Protein AF-A0A838D306-F1 (afdb_monomer)

Sequence (187 aa):
GLGLLAAAGATGYAAEVVGVATGRPFGHYHYSRLLGPGWRGVPFLVAVAWMLMARPAWVVAGLVARTPAARVALAAGALTAWDVFLDPRMVHEGYWHWPQGGRYEGVPATNFLGWLVTGAGVFALWAAADGDDDPRAGDGALAVYVWTWVGESFANAALWGRPRVALAGGAAMGAFAVPALARRVGG

Secondary structure (DSSP, 8-state):
-HHHHHHHHHHHHHHHHHHHHH-TTT-S-EE-GGG--EETTEEHHHHHHHHHHHHHHHHHHHHH-SSHHHHHHHHHHHHHHHHHHHHHHHHHTTSEE-TT--TBTTB-HHHHHHHHHHHHHHHHHHHHH-TT--TTS--SHHHHHHHHHHHHHHIIIIIS--HHHHHHHHHHHHHHHHHHHHHHH--

Radius of gyration: 16.04 Å; Cα contacts (8 Å, |Δi|>4): 259; chains: 1; bounding box: 45×28×42 Å

Foldseek 3Di:
DVVLLLLLLVLLLVLVLVCCVPCPQFGHKAFDCPLPDDDNRDRSVSSVLRSLQQLLLLLLLLLQDPDLLSSLQSSLLLSLLLCLLVVLVCCVVRRMAHPVADPRNRGHPSNSVSSSVSSSVSSVVVSVVCPDDDSLPPPCSLVSLVCSLVVSLCCCVPPVVNNVSSVSSNVSNCVRSVSSVVSNVVD

Mean predicted aligned error: 4.44 Å

Solvent-accessible surface area (backbone atoms only — not comparable to full-atom values): 9492 Å² total; per-residue (Å²): 110,73,69,55,40,51,51,40,15,51,51,52,42,52,52,45,48,48,12,58,74,67,28,50,55,47,38,61,50,49,58,40,76,84,63,52,69,55,56,97,70,40,39,54,55,58,26,52,56,46,40,67,42,49,56,16,17,45,27,35,14,46,52,62,40,90,44,72,70,48,23,21,52,40,16,10,48,40,46,37,20,47,44,50,45,49,49,41,52,35,40,72,74,54,46,31,49,36,89,87,40,28,91,56,70,43,44,40,72,45,29,55,52,30,43,30,53,52,33,30,54,42,35,47,55,44,54,74,72,47,87,79,78,62,56,76,77,72,86,51,36,56,57,52,45,48,48,52,42,53,48,50,25,47,40,24,46,75,72,66,74,32,54,67,45,14,50,52,18,34,50,47,32,41,70,42,47,52,57,21,52,51,48,66,75,76,106

Structure (mmCIF, N/CA/C/O backbone):
data_AF-A0A838D306-F1
#
_entry.id   AF-A0A838D306-F1
#
loop_
_atom_site.group_PDB
_atom_site.id
_atom_site.type_symbol
_atom_site.label_atom_id
_atom_site.label_alt_id
_atom_site.label_comp_id
_atom_site.label_asym_id
_atom_site.label_entity_id
_atom_site.label_seq_id
_atom_site.pdbx_PDB_ins_code
_atom_site.Cartn_x
_atom_site.Cartn_y
_atom_site.Cartn_z
_atom_site.occupancy
_atom_site.B_iso_or_equiv
_atom_site.auth_seq_id
_atom_site.auth_comp_id
_atom_site.auth_asym_id
_atom_site.auth_atom_id
_atom_site.pdbx_PDB_model_num
ATOM 1 N N . GLY A 1 1 ? -1.749 3.376 -17.266 1.00 71.69 1 GLY A N 1
ATOM 2 C CA . GLY A 1 1 ? -2.698 4.499 -17.506 1.00 71.69 1 GLY A CA 1
ATOM 3 C C . GLY A 1 1 ? -3.923 4.439 -16.590 1.00 71.69 1 GLY A C 1
ATOM 4 O O . GLY A 1 1 ? -4.041 3.489 -15.826 1.00 71.69 1 GLY A O 1
ATOM 5 N N . LEU A 1 2 ? -4.842 5.417 -16.662 1.00 77.19 2 LEU A N 1
ATOM 6 C CA . LEU A 1 2 ? -6.036 5.514 -15.785 1.00 77.19 2 LEU A CA 1
ATOM 7 C C . LEU A 1 2 ? -6.930 4.258 -15.791 1.00 77.19 2 LEU A C 1
ATOM 9 O O . LEU A 1 2 ? -7.463 3.886 -14.750 1.00 77.19 2 LEU A O 1
ATOM 13 N N . GLY A 1 3 ? -7.051 3.568 -16.930 1.00 78.75 3 GLY A N 1
ATOM 14 C CA . GLY A 1 3 ? -7.825 2.323 -17.027 1.00 78.75 3 GLY A CA 1
ATOM 15 C C . GLY A 1 3 ? -7.273 1.183 -16.160 1.00 78.75 3 GLY A C 1
ATOM 16 O O . GLY A 1 3 ? -8.045 0.459 -15.541 1.00 78.75 3 GLY A O 1
ATOM 17 N N . LEU A 1 4 ? -5.945 1.069 -16.038 1.00 81.00 4 LEU A N 1
ATOM 18 C CA . LEU A 1 4 ? -5.300 0.059 -15.187 1.00 81.00 4 LEU A CA 1
ATOM 19 C C . LEU A 1 4 ? -5.500 0.364 -13.703 1.00 81.00 4 LEU A C 1
ATOM 21 O O . LEU A 1 4 ? -5.759 -0.541 -12.919 1.00 81.00 4 LEU A O 1
ATOM 25 N N . LEU A 1 5 ? -5.463 1.647 -13.334 1.00 80.56 5 LEU A N 1
ATOM 26 C CA . LEU A 1 5 ? -5.783 2.090 -11.978 1.00 80.56 5 LEU A CA 1
ATOM 27 C C . LEU A 1 5 ? -7.228 1.755 -11.606 1.00 80.56 5 LEU A C 1
ATOM 29 O O . LEU A 1 5 ? -7.471 1.205 -10.535 1.00 80.56 5 LEU A O 1
ATOM 33 N N . ALA A 1 6 ? -8.179 2.036 -12.499 1.00 81.06 6 ALA A N 1
ATOM 34 C CA . ALA A 1 6 ? -9.581 1.700 -12.277 1.00 81.06 6 ALA A CA 1
ATOM 35 C C . ALA A 1 6 ? -9.794 0.180 -12.159 1.00 81.06 6 ALA A C 1
ATOM 37 O O . ALA A 1 6 ? -10.498 -0.267 -11.256 1.00 81.06 6 ALA A O 1
ATOM 38 N N . ALA A 1 7 ? -9.149 -0.620 -13.014 1.00 79.88 7 ALA A N 1
ATOM 39 C CA . ALA A 1 7 ? -9.222 -2.080 -12.950 1.00 79.88 7 ALA A CA 1
ATOM 40 C C . ALA A 1 7 ? -8.608 -2.641 -11.654 1.00 79.88 7 ALA A C 1
ATOM 42 O O . ALA A 1 7 ? -9.190 -3.532 -11.030 1.00 79.88 7 ALA A O 1
ATOM 43 N N . ALA A 1 8 ? -7.472 -2.091 -11.218 1.00 78.94 8 ALA A N 1
ATOM 44 C CA . ALA A 1 8 ? -6.828 -2.448 -9.958 1.00 78.94 8 ALA A CA 1
ATOM 45 C C . ALA A 1 8 ? -7.731 -2.141 -8.756 1.00 78.94 8 ALA A C 1
ATOM 47 O O . ALA A 1 8 ? -7.976 -3.022 -7.930 1.00 78.94 8 ALA A O 1
ATOM 48 N N . GLY A 1 9 ? -8.289 -0.927 -8.703 1.00 79.19 9 GLY A N 1
ATOM 49 C CA . GLY A 1 9 ? -9.238 -0.521 -7.666 1.00 79.19 9 GLY A CA 1
ATOM 50 C C . GLY A 1 9 ? -10.494 -1.395 -7.646 1.00 79.19 9 GLY A C 1
ATOM 51 O O . GLY A 1 9 ? -10.902 -1.858 -6.584 1.00 79.19 9 GLY A O 1
ATOM 52 N N . ALA A 1 10 ? -11.076 -1.689 -8.813 1.00 82.38 10 ALA A N 1
ATOM 53 C CA . ALA A 1 10 ? -12.261 -2.539 -8.923 1.00 82.38 10 ALA A CA 1
ATOM 54 C C . ALA A 1 10 ? -11.997 -3.983 -8.469 1.00 82.38 10 ALA A C 1
ATOM 56 O O . ALA A 1 10 ? -12.818 -4.569 -7.765 1.00 82.38 10 ALA A O 1
ATOM 57 N N . THR A 1 11 ? -10.844 -4.547 -8.835 1.00 80.56 11 THR A N 1
ATOM 58 C CA . THR A 1 11 ? -10.468 -5.917 -8.459 1.00 80.56 11 THR A CA 1
ATOM 59 C C . THR A 1 11 ? -10.204 -6.025 -6.958 1.00 80.56 11 THR A C 1
ATOM 61 O O . THR A 1 11 ? -10.714 -6.945 -6.319 1.00 80.56 11 THR A O 1
ATOM 64 N N . GLY A 1 12 ? -9.480 -5.060 -6.377 1.00 79.38 12 GLY A N 1
ATOM 65 C CA . GLY A 1 12 ? -9.272 -4.989 -4.928 1.00 79.38 12 GLY A CA 1
ATOM 66 C C . GLY A 1 12 ? -10.594 -4.844 -4.171 1.00 79.38 12 GLY A C 1
ATOM 67 O O . GLY A 1 12 ? -10.857 -5.590 -3.234 1.00 79.38 12 GLY A O 1
ATOM 68 N N . TYR A 1 13 ? -11.485 -3.969 -4.641 1.00 82.06 13 TYR A N 1
ATOM 69 C CA . TYR A 1 13 ? -12.808 -3.787 -4.042 1.00 82.06 13 TYR A CA 1
ATOM 70 C C . TYR A 1 13 ? -13.677 -5.051 -4.115 1.00 82.06 13 TYR A C 1
ATOM 72 O O . TYR A 1 13 ? -14.356 -5.399 -3.150 1.00 82.06 13 TYR A O 1
ATOM 80 N N . ALA A 1 14 ? -13.641 -5.775 -5.237 1.00 82.75 14 ALA A N 1
ATOM 81 C CA . ALA A 1 14 ? -14.354 -7.041 -5.374 1.00 82.75 14 ALA A CA 1
ATOM 82 C C . ALA A 1 14 ? -13.811 -8.111 -4.413 1.00 82.75 14 ALA A C 1
ATOM 84 O O . ALA A 1 14 ? -14.602 -8.810 -3.773 1.00 82.75 14 ALA A O 1
ATOM 85 N N . ALA A 1 15 ? -12.484 -8.211 -4.275 1.00 80.44 15 ALA A N 1
ATOM 86 C CA . ALA A 1 15 ? -11.852 -9.100 -3.303 1.00 80.44 15 ALA A CA 1
ATOM 87 C C . ALA A 1 15 ? -12.275 -8.750 -1.868 1.00 80.44 15 ALA A C 1
ATOM 89 O O . ALA A 1 15 ? -12.600 -9.651 -1.099 1.00 80.44 15 ALA A O 1
ATOM 90 N N . GLU A 1 16 ? -12.373 -7.462 -1.542 1.00 79.62 16 GLU A N 1
ATOM 91 C CA . GLU A 1 16 ? -12.792 -6.987 -0.222 1.00 79.62 16 GLU A CA 1
ATOM 92 C C . GLU A 1 16 ? -14.258 -7.306 0.086 1.00 79.62 16 GLU A C 1
ATOM 94 O O . GLU A 1 16 ? -14.586 -7.784 1.171 1.00 79.62 16 GLU A O 1
ATOM 99 N N . VAL A 1 17 ? -15.155 -7.138 -0.891 1.00 82.38 17 VAL A N 1
ATOM 100 C CA . VAL A 1 17 ? -16.570 -7.525 -0.750 1.00 82.38 17 VAL A CA 1
ATOM 101 C C . VAL A 1 17 ? -16.707 -9.025 -0.474 1.00 82.38 17 VAL A C 1
ATOM 103 O O . VAL A 1 17 ? -17.518 -9.427 0.365 1.00 82.38 17 VAL A O 1
ATOM 106 N N . VAL A 1 18 ? -15.910 -9.865 -1.140 1.00 82.06 18 VAL A N 1
ATOM 107 C CA . VAL A 1 18 ? -15.856 -11.311 -0.850 1.00 82.0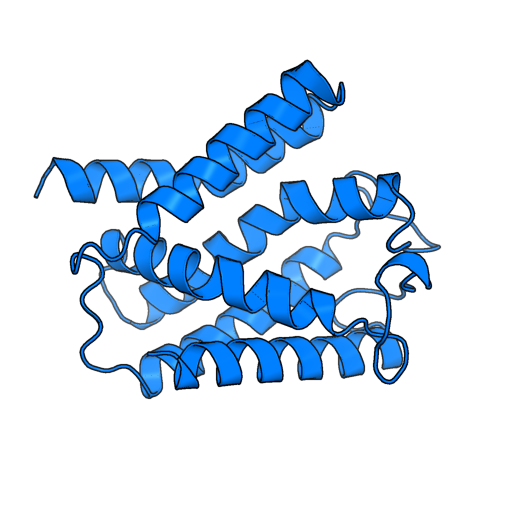6 18 VAL A CA 1
ATOM 108 C C . VAL A 1 18 ? -15.232 -11.570 0.524 1.00 82.06 18 VAL A C 1
ATOM 110 O O . VAL A 1 18 ? -15.707 -12.424 1.278 1.00 82.06 18 VAL A O 1
ATOM 113 N N . GLY A 1 19 ? -14.203 -10.807 0.870 1.00 75.12 19 GLY A N 1
ATOM 114 C CA . GLY A 1 19 ? -13.495 -10.849 2.137 1.00 75.12 19 GLY A CA 1
ATOM 115 C C . GLY A 1 19 ? -14.391 -10.620 3.343 1.00 75.12 19 GLY A C 1
ATOM 116 O O . GLY A 1 19 ? -14.473 -11.478 4.219 1.00 75.12 19 GLY A O 1
ATOM 117 N N . VAL A 1 20 ? -15.132 -9.513 3.346 1.00 76.88 20 VAL A N 1
ATOM 118 C CA . VAL A 1 20 ? -16.094 -9.166 4.403 1.00 76.88 20 VAL A CA 1
ATOM 119 C C . VAL A 1 20 ? -17.230 -10.180 4.484 1.00 76.88 20 VAL A C 1
ATOM 121 O O . VAL A 1 20 ? -17.660 -10.541 5.579 1.00 76.88 20 VAL A O 1
ATOM 124 N N . ALA A 1 21 ? -17.704 -10.684 3.341 1.00 78.44 21 ALA A N 1
ATOM 125 C CA . ALA A 1 21 ? -18.794 -11.656 3.320 1.00 78.44 21 ALA A CA 1
ATOM 126 C C . ALA A 1 21 ? -18.379 -13.041 3.846 1.00 78.44 21 ALA A C 1
ATOM 128 O O . ALA A 1 21 ? -19.198 -13.733 4.450 1.00 78.44 21 ALA A O 1
ATOM 129 N N . THR A 1 22 ? -17.132 -13.463 3.611 1.00 77.69 22 THR A N 1
ATOM 130 C CA . THR A 1 22 ? -16.668 -14.830 3.922 1.00 77.69 22 THR A CA 1
ATOM 131 C C . THR A 1 22 ? -15.717 -14.917 5.118 1.00 77.69 22 THR A C 1
ATOM 133 O O . THR A 1 22 ? -15.482 -16.013 5.627 1.00 77.69 22 THR A O 1
ATOM 136 N N . GLY A 1 23 ? -15.147 -13.794 5.562 1.00 75.06 23 GLY A N 1
ATOM 137 C CA . GLY A 1 23 ? -14.072 -13.733 6.556 1.00 75.06 23 GLY A CA 1
ATOM 138 C C . GLY A 1 23 ? -12.709 -14.212 6.043 1.00 75.06 23 GLY A C 1
ATOM 139 O O . GLY A 1 23 ? -11.763 -14.322 6.824 1.00 75.06 23 GLY A O 1
ATOM 140 N N . ARG A 1 24 ? -12.577 -14.527 4.748 1.00 79.25 24 ARG A N 1
ATOM 141 C CA . ARG A 1 24 ? -11.330 -14.981 4.116 1.00 79.25 24 ARG A CA 1
ATOM 142 C C . ARG A 1 24 ? -11.000 -14.102 2.905 1.00 79.25 24 ARG A C 1
ATOM 144 O O . ARG A 1 24 ? -11.895 -13.862 2.106 1.00 79.25 24 ARG A O 1
ATOM 151 N N . PRO A 1 25 ? -9.738 -13.693 2.695 1.00 79.62 25 PRO A N 1
ATOM 152 C CA . PRO A 1 25 ? -8.552 -13.974 3.513 1.00 79.62 25 PRO A CA 1
ATOM 153 C C . PRO A 1 25 ? -8.362 -13.037 4.722 1.00 79.62 25 PRO A C 1
ATOM 155 O O . PRO A 1 25 ? -7.556 -13.348 5.591 1.00 79.62 25 PRO A O 1
ATOM 158 N N . PHE A 1 26 ? -9.101 -11.931 4.818 1.00 82.38 26 PHE A N 1
ATOM 159 C CA . PHE A 1 26 ? -8.782 -10.819 5.731 1.00 82.38 26 PHE A CA 1
ATOM 160 C C . PHE A 1 26 ? -9.156 -11.041 7.210 1.00 82.38 26 PHE A C 1
ATOM 162 O O . PHE A 1 26 ? -8.783 -10.258 8.085 1.00 82.38 26 PHE A O 1
ATOM 169 N N . GLY A 1 27 ? -9.849 -12.137 7.526 1.00 82.31 27 GLY A N 1
ATOM 170 C CA . GLY A 1 27 ? -10.487 -12.353 8.826 1.00 82.31 27 GLY A CA 1
ATOM 171 C C . GLY A 1 27 ? -11.891 -11.744 8.879 1.00 82.31 27 GLY A C 1
ATOM 172 O O . GLY A 1 27 ? -12.311 -11.027 7.975 1.00 82.31 27 GLY A O 1
ATOM 173 N N . HIS A 1 28 ? -12.641 -12.040 9.942 1.00 84.81 28 HIS A N 1
ATOM 174 C CA . HIS A 1 28 ? -13.944 -11.414 10.169 1.00 84.81 28 HIS A CA 1
ATOM 175 C C . HIS A 1 28 ? -13.750 -10.023 10.775 1.00 84.81 28 HIS A C 1
ATOM 177 O O . HIS A 1 28 ? -13.242 -9.899 11.889 1.00 84.81 28 HIS A O 1
ATOM 183 N N . TYR A 1 29 ? -14.155 -8.989 10.045 1.00 85.69 29 TYR A N 1
ATOM 184 C CA . TYR A 1 29 ? -14.130 -7.605 10.502 1.00 85.69 29 TYR A CA 1
ATOM 185 C C . TYR A 1 29 ? -15.311 -6.830 9.927 1.00 85.69 29 TYR A C 1
ATOM 187 O O . TYR A 1 29 ? -15.982 -7.285 8.997 1.00 85.69 29 TYR A O 1
ATOM 195 N N . HIS A 1 30 ? -15.577 -5.660 10.501 1.00 85.81 30 HIS A N 1
ATOM 196 C CA . HIS A 1 30 ? -16.658 -4.793 10.048 1.00 85.81 30 HIS A CA 1
ATOM 197 C C . HIS A 1 30 ? -16.190 -3.347 9.942 1.00 85.81 30 HIS A C 1
ATOM 199 O O . HIS A 1 30 ? -15.557 -2.825 10.865 1.00 85.81 30 HIS A O 1
ATOM 205 N N . TYR A 1 31 ? -16.570 -2.694 8.845 1.00 88.00 31 TYR A N 1
ATOM 206 C CA . TYR A 1 31 ? -16.423 -1.255 8.669 1.00 88.00 31 TYR A CA 1
ATOM 207 C C . TYR A 1 31 ? -17.462 -0.480 9.474 1.00 88.00 31 TYR A C 1
ATOM 209 O O . TYR A 1 31 ? -18.617 -0.898 9.613 1.00 88.00 31 TYR A O 1
ATOM 217 N N . SER A 1 32 ? -17.068 0.691 9.962 1.00 87.44 32 SER A N 1
ATOM 218 C CA . SER A 1 32 ? -18.003 1.666 10.504 1.00 87.44 32 SER A CA 1
ATOM 219 C C . SER A 1 32 ? -18.651 2.488 9.388 1.00 87.44 32 SER A C 1
ATOM 221 O O . SER A 1 32 ? -18.181 2.554 8.252 1.00 87.44 32 SER A O 1
ATOM 223 N N . ARG A 1 33 ? -19.756 3.163 9.722 1.00 82.81 33 ARG A N 1
ATOM 224 C CA . ARG A 1 33 ? -20.477 4.043 8.786 1.00 82.81 33 ARG A CA 1
ATOM 225 C C . ARG A 1 33 ? -19.775 5.388 8.548 1.00 82.81 33 ARG A C 1
ATOM 227 O O . ARG A 1 33 ? -20.263 6.184 7.753 1.00 82.81 33 ARG A O 1
ATOM 234 N N . LEU A 1 34 ? -18.651 5.648 9.223 1.00 85.19 34 LEU A N 1
ATOM 235 C CA . LEU A 1 34 ? -17.926 6.922 9.153 1.00 85.19 34 LEU A CA 1
ATOM 236 C C . LEU A 1 34 ? -17.224 7.135 7.805 1.00 85.19 34 LEU A C 1
ATOM 238 O O . LEU A 1 34 ? -17.030 8.272 7.393 1.00 85.19 34 LEU A O 1
ATOM 242 N N . LEU A 1 35 ? -16.889 6.054 7.096 1.00 82.00 35 LEU A N 1
ATOM 243 C CA . LEU A 1 35 ? -16.197 6.102 5.801 1.00 82.00 35 LEU A CA 1
ATOM 244 C C . LEU A 1 35 ? -17.120 6.458 4.621 1.00 82.00 35 LEU A C 1
ATOM 246 O O . LEU A 1 35 ? -16.684 6.465 3.469 1.00 82.00 35 LEU A O 1
ATOM 250 N N . GLY A 1 36 ? -18.389 6.764 4.900 1.00 85.44 36 GLY A N 1
ATOM 251 C CA . GLY A 1 36 ? -19.362 7.165 3.896 1.00 85.44 36 GLY A CA 1
ATOM 252 C C . GLY A 1 36 ? -19.995 5.979 3.157 1.00 85.44 36 GLY A C 1
ATOM 253 O O . GLY A 1 36 ? -20.098 4.879 3.708 1.00 85.44 36 GLY A O 1
ATOM 254 N N . PRO A 1 37 ? -20.506 6.202 1.933 1.00 87.75 37 PRO A N 1
ATOM 255 C CA . PRO A 1 37 ? -21.266 5.197 1.210 1.00 87.75 37 PRO A CA 1
ATOM 256 C C . PRO A 1 37 ? -20.393 4.013 0.789 1.00 87.75 37 PRO A C 1
ATOM 258 O O . PRO A 1 37 ? -19.209 4.134 0.465 1.00 87.75 37 PRO A O 1
ATOM 261 N N . GLY A 1 38 ? -21.026 2.850 0.745 1.00 85.88 38 GLY A N 1
ATOM 262 C CA . GLY A 1 38 ? -20.399 1.607 0.340 1.00 85.88 38 GLY A CA 1
ATOM 263 C C . GLY A 1 38 ? -21.422 0.618 -0.182 1.00 85.88 38 GLY A C 1
ATOM 264 O O . GLY A 1 38 ? -22.633 0.846 -0.122 1.00 85.88 38 GLY A O 1
ATOM 265 N N . TRP A 1 39 ? -20.927 -0.510 -0.664 1.00 83.00 39 TRP A N 1
ATOM 266 C CA . TRP A 1 39 ? -21.742 -1.620 -1.120 1.00 83.00 39 TRP A CA 1
ATOM 267 C C . TRP A 1 39 ? -21.443 -2.856 -0.278 1.00 83.00 39 TRP A C 1
ATOM 269 O O . TRP A 1 39 ? -20.290 -3.157 0.018 1.00 83.00 39 TRP A O 1
ATOM 279 N N . ARG A 1 40 ? -22.503 -3.552 0.159 1.00 82.38 40 ARG A N 1
ATOM 280 C CA . ARG A 1 40 ? -22.419 -4.761 1.004 1.00 82.38 40 ARG A CA 1
ATOM 281 C C . ARG A 1 40 ? -21.526 -4.602 2.245 1.00 82.38 40 ARG A C 1
ATOM 283 O O . ARG A 1 40 ? -20.880 -5.547 2.675 1.00 82.38 40 ARG A O 1
ATOM 290 N N . GLY A 1 41 ? -21.519 -3.405 2.831 1.00 80.56 41 GLY A N 1
ATOM 291 C CA . GLY A 1 41 ? -20.733 -3.101 4.027 1.00 80.56 41 GLY A CA 1
ATOM 292 C C . GLY A 1 41 ? -19.281 -2.697 3.763 1.00 80.56 41 GLY A C 1
ATOM 293 O O . GLY A 1 41 ? -18.592 -2.406 4.732 1.00 80.56 41 GLY A O 1
ATOM 294 N N . VAL A 1 42 ? -18.832 -2.620 2.502 1.00 85.69 42 VAL A N 1
ATOM 295 C CA . VAL A 1 42 ? -17.483 -2.158 2.127 1.00 85.69 42 VAL A CA 1
ATOM 296 C C . VAL A 1 42 ? -17.540 -0.727 1.568 1.00 85.69 42 VAL A C 1
ATOM 298 O O . VAL A 1 42 ? -18.175 -0.508 0.530 1.00 85.69 42 VAL A O 1
ATOM 301 N N . PRO A 1 43 ? -16.897 0.266 2.204 1.00 87.94 43 PRO A N 1
ATOM 302 C CA . PRO A 1 43 ? -16.879 1.655 1.737 1.00 87.94 43 PRO A CA 1
ATOM 303 C C . PRO A 1 43 ? -16.148 1.827 0.403 1.00 87.94 43 PRO A C 1
ATOM 305 O O . PRO A 1 43 ? -15.062 1.280 0.211 1.00 87.94 43 PRO A O 1
ATOM 308 N N . PHE A 1 44 ? -16.681 2.651 -0.505 1.00 86.19 44 PHE A N 1
ATOM 309 C CA . PHE A 1 44 ? -16.014 2.924 -1.791 1.00 86.19 44 PHE A CA 1
ATOM 310 C C . PHE A 1 44 ? -14.660 3.626 -1.629 1.00 86.19 44 PHE A C 1
ATOM 312 O O . PHE A 1 44 ? -13.791 3.509 -2.492 1.00 86.19 44 PHE A O 1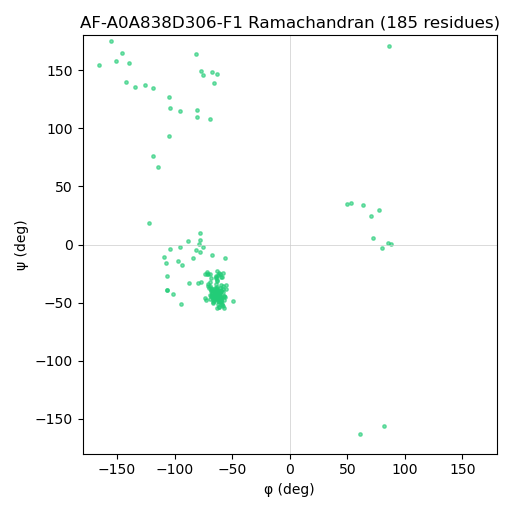
ATOM 319 N N . LEU A 1 45 ? -14.454 4.314 -0.502 1.00 86.75 45 LEU A N 1
ATOM 320 C CA . LEU A 1 45 ? -13.192 4.970 -0.173 1.00 86.75 45 LEU A CA 1
ATOM 321 C C . LEU A 1 45 ? -12.007 3.989 -0.131 1.00 86.75 45 LEU A C 1
ATOM 323 O O . LEU A 1 45 ? -10.888 4.380 -0.453 1.00 86.75 45 LEU A O 1
ATOM 327 N N . VAL A 1 46 ? -12.254 2.712 0.180 1.00 84.56 46 VAL A N 1
ATOM 328 C CA . VAL A 1 46 ? -11.229 1.654 0.169 1.00 84.56 46 VAL A CA 1
ATOM 329 C C . VAL A 1 46 ? -10.647 1.474 -1.236 1.00 84.56 46 VAL A C 1
ATOM 331 O O . VAL A 1 46 ? -9.430 1.418 -1.404 1.00 84.56 46 VAL A O 1
ATOM 334 N N . ALA A 1 47 ? -11.502 1.475 -2.264 1.00 82.00 47 ALA A N 1
ATOM 335 C CA . ALA A 1 47 ? -11.063 1.377 -3.654 1.00 82.00 47 ALA A CA 1
ATOM 336 C C . ALA A 1 47 ? -10.215 2.591 -4.061 1.00 82.00 47 ALA A C 1
ATOM 338 O O . ALA A 1 47 ? -9.187 2.441 -4.718 1.00 82.00 47 ALA A O 1
ATOM 339 N N . VAL A 1 48 ? -10.614 3.792 -3.628 1.00 84.88 48 VAL A N 1
ATOM 340 C CA . VAL A 1 48 ? -9.873 5.032 -3.903 1.00 84.88 48 VAL A CA 1
ATOM 341 C C . VAL A 1 48 ? -8.497 5.006 -3.238 1.00 84.88 48 VAL A C 1
ATOM 343 O O . VAL A 1 48 ? -7.506 5.328 -3.891 1.00 84.88 48 VAL A O 1
ATOM 346 N N . ALA A 1 49 ? -8.410 4.574 -1.976 1.00 87.12 49 ALA A N 1
ATOM 347 C CA . ALA A 1 49 ? -7.140 4.430 -1.264 1.00 87.12 49 ALA A CA 1
ATOM 348 C C . ALA A 1 49 ? -6.174 3.493 -2.011 1.00 87.12 49 ALA A C 1
ATOM 350 O O . ALA A 1 49 ? -5.010 3.835 -2.226 1.00 87.12 49 ALA A O 1
ATOM 351 N N . TRP A 1 50 ? -6.682 2.359 -2.498 1.00 83.44 50 TRP A N 1
ATOM 352 C CA . TRP A 1 50 ? -5.917 1.429 -3.328 1.00 83.44 50 TRP A CA 1
ATOM 353 C C . TRP A 1 50 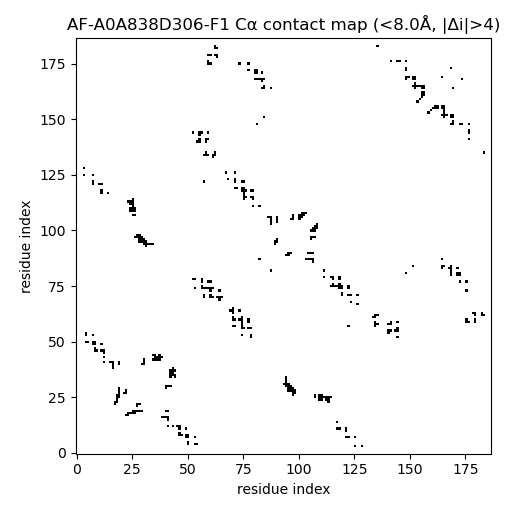? -5.434 2.060 -4.633 1.00 83.44 50 TRP A C 1
ATOM 355 O O . TRP A 1 50 ? -4.263 1.932 -4.987 1.00 83.44 50 TRP A O 1
ATOM 365 N N . MET A 1 51 ? -6.301 2.790 -5.334 1.00 84.38 51 MET A N 1
ATOM 366 C CA . MET A 1 51 ? -5.927 3.475 -6.575 1.00 84.38 51 MET A CA 1
ATOM 367 C C . MET A 1 51 ? -4.813 4.506 -6.358 1.00 84.38 51 MET A C 1
ATOM 369 O O . MET A 1 51 ? -3.925 4.621 -7.204 1.00 84.38 51 MET A O 1
ATOM 373 N N . LEU A 1 52 ? -4.827 5.223 -5.230 1.00 90.50 52 LEU A N 1
ATOM 374 C CA . LEU A 1 52 ? -3.806 6.220 -4.901 1.00 90.50 52 LEU A CA 1
ATOM 375 C C . LEU A 1 52 ? -2.418 5.594 -4.730 1.00 90.50 52 LEU A C 1
ATOM 377 O O . LEU A 1 52 ? -1.438 6.162 -5.210 1.00 90.50 52 LEU A O 1
ATOM 381 N N . MET A 1 53 ? -2.330 4.424 -4.091 1.00 94.88 53 MET A N 1
ATOM 382 C CA . MET A 1 53 ? -1.046 3.784 -3.777 1.00 94.88 53 MET A CA 1
ATOM 383 C C . MET A 1 53 ? -0.607 2.705 -4.771 1.00 94.88 53 MET A C 1
ATOM 385 O O . MET A 1 53 ? 0.578 2.365 -4.805 1.00 94.88 53 MET A O 1
ATOM 389 N N . ALA A 1 54 ? -1.494 2.226 -5.649 1.00 94.31 54 ALA A N 1
ATOM 390 C CA . ALA A 1 54 ? -1.156 1.182 -6.614 1.00 94.31 54 ALA A CA 1
ATOM 391 C C . ALA A 1 54 ? -0.076 1.616 -7.623 1.00 94.31 54 ALA A C 1
ATOM 393 O O . ALA A 1 54 ? 0.892 0.880 -7.824 1.00 94.31 54 ALA A O 1
ATOM 394 N N . ARG A 1 55 ? -0.175 2.815 -8.230 1.00 94.56 55 ARG A N 1
ATOM 395 C CA . ARG A 1 55 ? 0.886 3.305 -9.139 1.00 94.56 55 ARG A CA 1
ATOM 396 C C . ARG A 1 55 ? 2.206 3.579 -8.406 1.00 94.56 55 ARG A C 1
ATOM 398 O O . ARG A 1 55 ? 3.227 3.099 -8.897 1.00 94.56 55 ARG A O 1
ATOM 405 N N . PRO A 1 56 ? 2.228 4.283 -7.256 1.00 96.50 56 PRO A N 1
ATOM 406 C CA . PRO A 1 56 ? 3.430 4.414 -6.432 1.00 96.50 56 PRO A CA 1
ATOM 407 C C . PRO A 1 56 ? 4.122 3.076 -6.145 1.00 96.50 56 PRO A C 1
ATOM 409 O O . PRO A 1 56 ? 5.321 2.945 -6.396 1.00 96.50 56 PRO A O 1
ATOM 412 N N . ALA A 1 57 ? 3.371 2.057 -5.717 1.00 97.38 57 ALA A N 1
ATOM 413 C CA . ALA A 1 57 ? 3.907 0.719 -5.467 1.00 97.38 57 ALA A CA 1
ATOM 414 C C . ALA A 1 57 ? 4.463 0.055 -6.744 1.00 97.38 57 ALA A C 1
ATOM 416 O O . ALA A 1 57 ? 5.559 -0.511 -6.722 1.00 97.38 57 ALA A O 1
ATOM 417 N N . TRP A 1 58 ? 3.758 0.173 -7.876 1.00 96.25 58 TRP A N 1
ATOM 418 C CA . TRP A 1 58 ? 4.191 -0.372 -9.170 1.00 96.25 58 TRP A CA 1
ATOM 419 C C . TRP A 1 58 ? 5.482 0.265 -9.701 1.00 96.25 58 TRP A C 1
ATOM 421 O O . TRP A 1 58 ? 6.332 -0.424 -10.279 1.00 96.25 58 TRP A O 1
ATOM 431 N N . VAL A 1 59 ? 5.646 1.575 -9.497 1.00 95.75 59 VAL A N 1
ATOM 432 C CA . VAL A 1 59 ? 6.843 2.328 -9.900 1.00 95.75 59 VAL A CA 1
ATOM 433 C C . VAL A 1 59 ? 8.028 1.986 -9.002 1.00 95.75 59 VAL A C 1
ATOM 435 O O . VAL A 1 59 ? 9.097 1.650 -9.513 1.00 95.75 59 VAL A O 1
ATOM 438 N N . VAL A 1 60 ? 7.841 1.981 -7.677 1.00 97.38 60 VAL A N 1
ATOM 439 C CA . VAL A 1 60 ? 8.881 1.574 -6.714 1.00 97.38 60 VAL A CA 1
ATOM 440 C C . VAL A 1 60 ? 9.387 0.164 -7.019 1.00 97.38 60 VAL A C 1
ATOM 442 O O . VAL A 1 60 ? 10.598 -0.058 -7.084 1.00 97.38 60 VAL A O 1
ATOM 445 N N . ALA A 1 61 ? 8.479 -0.773 -7.294 1.00 97.19 61 ALA A N 1
ATOM 446 C CA . ALA A 1 61 ? 8.842 -2.123 -7.705 1.00 97.19 61 ALA A CA 1
ATOM 447 C C . ALA A 1 61 ? 9.590 -2.147 -9.046 1.00 97.19 61 ALA A C 1
ATOM 449 O O . ALA A 1 61 ? 10.600 -2.840 -9.166 1.00 97.19 61 ALA A O 1
ATOM 450 N N . GLY A 1 62 ? 9.137 -1.378 -10.041 1.00 95.56 62 GLY A N 1
ATOM 451 C CA . GLY A 1 62 ? 9.760 -1.303 -11.367 1.00 95.56 62 GLY A CA 1
ATOM 452 C C . GLY A 1 62 ? 11.189 -0.754 -11.359 1.00 95.56 62 GLY A C 1
ATOM 453 O O . GLY A 1 62 ? 12.011 -1.183 -12.164 1.00 95.56 62 GLY A O 1
ATOM 454 N N . LEU A 1 63 ? 11.524 0.139 -10.423 1.00 95.81 63 LEU A N 1
ATOM 455 C CA . LEU A 1 63 ? 12.888 0.667 -10.272 1.00 95.81 63 LEU A CA 1
ATOM 456 C C . LEU A 1 63 ? 13.888 -0.382 -9.753 1.00 95.81 63 LEU A C 1
ATOM 458 O O . LEU A 1 63 ? 15.094 -0.263 -9.994 1.00 95.81 63 LEU A O 1
ATOM 462 N N . VAL A 1 64 ? 13.404 -1.401 -9.038 1.00 96.25 64 VAL A N 1
ATOM 463 C CA . VAL A 1 64 ? 14.239 -2.400 -8.348 1.00 96.25 64 VAL A CA 1
ATOM 464 C C . VAL A 1 64 ? 14.227 -3.755 -9.059 1.00 96.25 64 VAL A C 1
ATOM 466 O O . VAL A 1 64 ? 15.269 -4.418 -9.140 1.00 96.25 64 VAL A O 1
ATOM 469 N N . ALA A 1 65 ? 13.066 -4.170 -9.568 1.00 95.81 65 ALA A N 1
ATOM 470 C CA . ALA A 1 65 ? 12.841 -5.478 -10.164 1.00 95.81 65 ALA A CA 1
ATOM 471 C C . ALA A 1 65 ? 13.692 -5.712 -11.420 1.00 95.81 65 ALA A C 1
ATOM 473 O O . ALA A 1 65 ? 13.955 -4.806 -12.205 1.00 95.81 65 ALA A O 1
ATOM 474 N N . ARG A 1 66 ? 14.098 -6.971 -11.626 1.00 93.56 66 ARG A N 1
ATOM 475 C CA . ARG A 1 66 ? 14.828 -7.419 -12.828 1.00 93.56 66 ARG A CA 1
ATOM 476 C C . ARG A 1 66 ? 13.996 -8.306 -13.754 1.00 93.56 66 ARG A C 1
ATOM 478 O O . ARG A 1 66 ? 14.431 -8.600 -14.859 1.00 93.56 66 ARG A O 1
ATOM 485 N N . THR A 1 67 ? 12.831 -8.760 -13.298 1.00 94.31 67 THR A N 1
ATOM 486 C CA . THR A 1 67 ? 11.919 -9.620 -14.061 1.00 94.31 67 THR A CA 1
ATOM 487 C C . THR A 1 67 ? 10.469 -9.190 -13.819 1.00 94.31 67 THR A C 1
ATOM 489 O O . THR A 1 67 ? 10.184 -8.622 -12.757 1.00 94.31 67 THR A O 1
ATOM 492 N N . PRO A 1 68 ? 9.533 -9.488 -14.742 1.00 92.75 68 PRO A N 1
ATOM 493 C CA . PRO A 1 68 ? 8.115 -9.178 -14.550 1.00 92.75 68 PRO A CA 1
ATOM 494 C C . PRO A 1 68 ? 7.533 -9.815 -13.282 1.00 92.75 68 PRO A C 1
ATOM 496 O O . PRO A 1 68 ? 6.879 -9.140 -12.493 1.00 92.75 68 PRO A O 1
ATOM 499 N N . ALA A 1 69 ? 7.849 -11.088 -13.020 1.00 95.56 69 ALA A N 1
ATOM 500 C CA . ALA A 1 69 ? 7.389 -11.786 -11.818 1.00 95.56 69 ALA A CA 1
ATOM 501 C C . ALA A 1 69 ? 7.917 -11.137 -10.525 1.00 95.56 69 ALA A C 1
ATOM 503 O O . ALA A 1 69 ? 7.165 -10.961 -9.567 1.00 95.56 69 ALA A O 1
ATOM 504 N N . ALA A 1 70 ? 9.189 -10.718 -10.507 1.00 96.81 70 ALA A N 1
ATOM 505 C CA . ALA A 1 70 ? 9.743 -9.985 -9.372 1.00 96.81 70 ALA A CA 1
ATOM 506 C C . ALA A 1 70 ? 9.061 -8.621 -9.193 1.00 96.81 70 ALA A C 1
ATOM 508 O O . ALA A 1 70 ? 8.815 -8.218 -8.060 1.00 96.81 70 ALA A O 1
ATOM 509 N N . ARG A 1 71 ? 8.717 -7.927 -10.287 1.00 96.50 71 ARG A N 1
ATOM 510 C CA . ARG A 1 71 ? 7.994 -6.648 -10.234 1.00 96.50 71 ARG A CA 1
ATOM 511 C C . ARG A 1 71 ? 6.616 -6.811 -9.596 1.00 96.50 71 ARG A C 1
ATOM 513 O O . ARG A 1 71 ? 6.283 -6.033 -8.712 1.00 96.50 71 ARG A O 1
ATOM 520 N N . VAL A 1 72 ? 5.866 -7.846 -9.975 1.00 96.88 72 VAL A N 1
ATOM 521 C CA . VAL A 1 72 ? 4.561 -8.173 -9.372 1.00 96.88 72 VAL A CA 1
ATOM 522 C C . VAL A 1 72 ? 4.693 -8.432 -7.872 1.00 96.88 72 VAL A C 1
ATOM 524 O O . VAL A 1 72 ? 3.986 -7.810 -7.080 1.00 96.88 72 VAL A O 1
ATOM 527 N N . ALA A 1 73 ? 5.624 -9.302 -7.472 1.00 97.88 73 ALA A N 1
ATOM 528 C CA . ALA A 1 73 ? 5.827 -9.639 -6.064 1.00 97.88 73 ALA A CA 1
ATOM 529 C C . ALA A 1 73 ? 6.255 -8.418 -5.230 1.00 97.88 73 ALA A C 1
ATOM 531 O O . ALA A 1 73 ? 5.728 -8.190 -4.142 1.00 97.88 73 ALA A O 1
ATOM 532 N N . LEU A 1 74 ? 7.178 -7.605 -5.755 1.00 98.38 74 LEU A N 1
ATOM 533 C CA . LEU A 1 74 ? 7.641 -6.388 -5.090 1.00 98.38 74 LEU A CA 1
ATOM 534 C C . LEU A 1 74 ? 6.549 -5.318 -5.016 1.00 98.38 74 LEU A C 1
ATOM 536 O O . LEU A 1 74 ? 6.451 -4.653 -3.993 1.00 98.38 74 LEU A O 1
ATOM 540 N N . ALA A 1 75 ? 5.719 -5.160 -6.050 1.00 97.69 75 ALA A N 1
ATOM 541 C CA . ALA A 1 75 ? 4.626 -4.189 -6.046 1.00 97.69 75 ALA A CA 1
ATOM 542 C C . ALA A 1 75 ? 3.540 -4.577 -5.036 1.00 97.69 75 ALA A C 1
ATOM 544 O O . ALA A 1 75 ? 3.087 -3.734 -4.265 1.00 97.69 75 ALA A O 1
ATOM 545 N N . ALA A 1 76 ? 3.179 -5.862 -4.982 1.00 97.69 76 ALA A N 1
ATOM 546 C CA . ALA A 1 76 ? 2.249 -6.382 -3.985 1.00 97.69 76 ALA A CA 1
ATOM 547 C C . ALA A 1 76 ? 2.782 -6.178 -2.559 1.00 97.69 76 ALA A C 1
ATOM 549 O O . ALA A 1 76 ? 2.052 -5.716 -1.682 1.00 97.69 76 ALA A O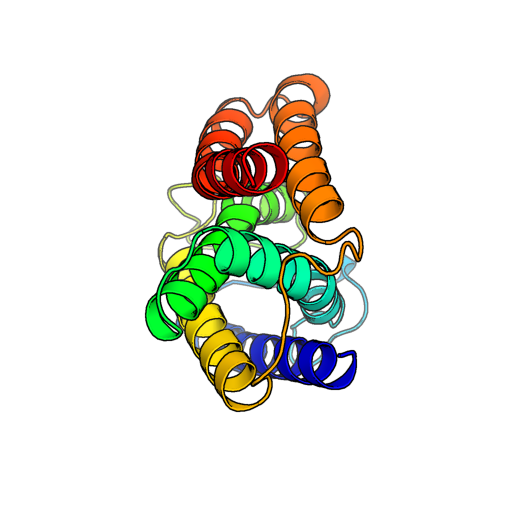 1
ATOM 550 N N . GLY A 1 77 ? 4.073 -6.456 -2.345 1.00 98.38 77 GLY A N 1
ATOM 551 C CA . GLY A 1 77 ? 4.751 -6.204 -1.075 1.00 98.38 77 GLY A CA 1
ATOM 552 C C . GLY A 1 77 ? 4.794 -4.721 -0.704 1.00 98.38 77 GLY A C 1
ATOM 553 O O . GLY A 1 77 ? 4.475 -4.378 0.427 1.00 98.38 77 GLY A O 1
ATOM 554 N N . ALA A 1 78 ? 5.128 -3.841 -1.650 1.00 98.38 78 ALA A N 1
ATOM 555 C CA . ALA A 1 78 ? 5.193 -2.396 -1.433 1.00 98.38 78 ALA A CA 1
ATOM 556 C C . ALA A 1 78 ? 3.819 -1.793 -1.108 1.00 98.38 78 ALA A C 1
ATOM 558 O O . ALA A 1 78 ? 3.716 -0.935 -0.235 1.0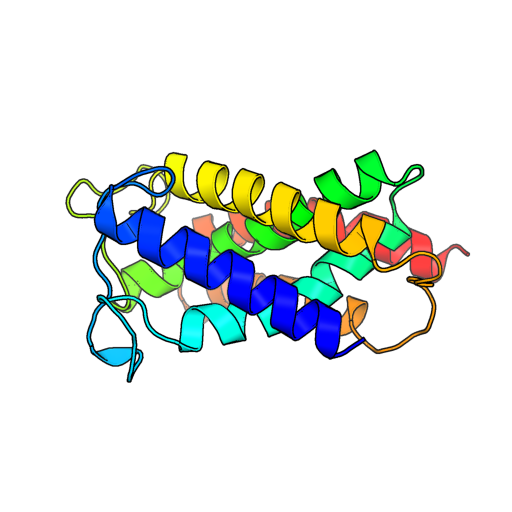0 98.38 78 ALA A O 1
ATOM 559 N N . LEU A 1 79 ? 2.755 -2.260 -1.768 1.00 97.38 79 LEU A N 1
ATOM 560 C CA . LEU A 1 79 ? 1.392 -1.837 -1.451 1.00 97.38 79 LEU A CA 1
ATOM 561 C C . LEU A 1 79 ? 0.979 -2.317 -0.052 1.00 97.38 79 LEU A C 1
ATOM 563 O O . LEU A 1 79 ? 0.574 -1.504 0.770 1.00 97.38 79 LEU A O 1
ATOM 567 N N . THR A 1 80 ? 1.188 -3.601 0.253 1.00 97.56 80 THR A N 1
ATOM 568 C CA . THR A 1 80 ? 0.866 -4.190 1.571 1.00 97.56 80 THR A CA 1
ATOM 569 C C . THR A 1 80 ? 1.702 -3.576 2.702 1.00 97.56 80 THR A C 1
ATOM 571 O O . THR A 1 80 ? 1.271 -3.510 3.849 1.00 97.56 80 THR A O 1
ATOM 574 N N . ALA A 1 81 ? 2.917 -3.099 2.414 1.00 98.12 81 ALA A N 1
ATOM 575 C CA . ALA A 1 81 ? 3.759 -2.435 3.406 1.00 98.12 81 ALA A CA 1
ATOM 576 C C . ALA A 1 81 ? 3.126 -1.144 3.947 1.00 98.12 81 ALA A C 1
ATOM 578 O O . ALA A 1 81 ? 3.412 -0.765 5.083 1.00 98.12 81 ALA A O 1
ATOM 579 N N . TRP A 1 82 ? 2.262 -0.484 3.170 1.00 98.06 82 TRP A N 1
ATOM 580 C CA . TRP A 1 82 ? 1.510 0.678 3.639 1.00 98.06 82 TRP A CA 1
ATOM 581 C C . TRP A 1 82 ? 0.451 0.305 4.684 1.00 98.06 82 TRP A C 1
ATOM 583 O O . TRP A 1 82 ? 0.251 1.060 5.637 1.00 98.06 82 TRP A O 1
ATOM 593 N N . ASP A 1 83 ? -0.140 -0.888 4.594 1.00 96.38 83 ASP A N 1
ATOM 594 C CA . ASP A 1 83 ? -1.147 -1.377 5.549 1.00 96.38 83 ASP A CA 1
ATOM 595 C C . ASP A 1 83 ? -0.594 -1.476 6.979 1.00 96.38 83 ASP A C 1
ATOM 597 O O . ASP A 1 83 ? -1.320 -1.328 7.962 1.00 96.38 83 ASP A O 1
ATOM 601 N N . VAL A 1 84 ? 0.728 -1.635 7.114 1.00 97.69 84 VAL A N 1
ATOM 602 C CA . VAL A 1 84 ? 1.438 -1.631 8.403 1.00 97.69 84 VAL A CA 1
ATOM 603 C C . VAL A 1 84 ? 1.283 -0.287 9.136 1.00 97.69 84 VAL A C 1
ATOM 605 O O . VAL A 1 84 ? 1.362 -0.259 10.366 1.00 97.69 84 VAL A O 1
ATOM 608 N N . PHE A 1 85 ? 1.025 0.806 8.408 1.00 97.19 85 PHE A N 1
ATOM 609 C CA . PHE A 1 85 ? 0.607 2.103 8.948 1.00 97.19 85 PHE A CA 1
ATOM 610 C C . PHE A 1 85 ? -0.914 2.266 8.961 1.00 97.19 85 PHE A C 1
ATOM 612 O O . PHE A 1 85 ? -1.490 2.627 9.993 1.00 97.19 85 PHE A O 1
ATOM 619 N N . LEU A 1 86 ? -1.545 2.009 7.810 1.00 96.06 86 LEU A N 1
ATOM 620 C CA . LEU A 1 86 ? -2.949 2.314 7.560 1.00 96.06 86 LEU A CA 1
ATOM 621 C C . LEU A 1 86 ? -3.871 1.543 8.508 1.00 96.06 86 LEU A C 1
ATOM 623 O O . LEU A 1 86 ? -4.694 2.161 9.183 1.00 96.06 86 LEU A O 1
ATOM 627 N N . ASP A 1 87 ? -3.721 0.222 8.622 1.00 95.94 87 ASP A N 1
ATOM 628 C CA . ASP A 1 87 ? -4.671 -0.592 9.383 1.00 95.94 87 ASP A CA 1
ATOM 629 C C . ASP A 1 87 ? -4.675 -0.259 10.880 1.00 95.94 87 ASP A C 1
ATOM 631 O O . ASP A 1 87 ? -5.764 -0.043 11.420 1.00 95.94 87 ASP A O 1
ATOM 635 N N . PRO A 1 88 ? -3.521 -0.144 11.579 1.00 96.12 88 PRO A N 1
ATOM 636 C CA .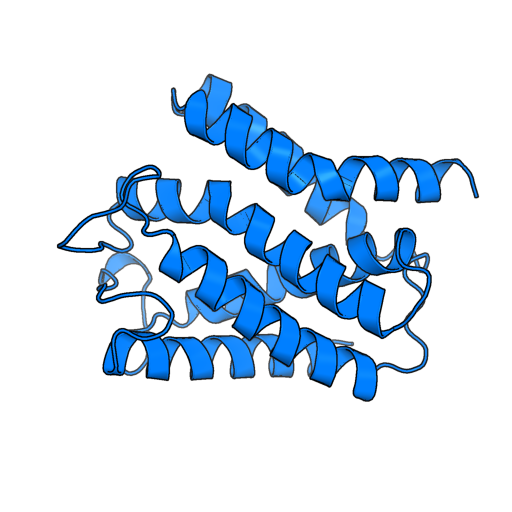 PRO A 1 88 ? -3.511 0.296 12.973 1.00 96.12 88 PRO A CA 1
ATOM 637 C C . PRO A 1 88 ? -4.193 1.647 13.184 1.00 96.12 88 PRO A C 1
ATOM 639 O O . PRO A 1 88 ? -4.869 1.853 14.197 1.00 96.12 88 PRO A O 1
ATOM 642 N N . ARG A 1 89 ? -4.017 2.579 12.237 1.00 94.69 89 ARG A N 1
ATOM 643 C CA . ARG A 1 89 ? -4.646 3.900 12.296 1.00 94.69 89 ARG A CA 1
ATOM 644 C C . ARG A 1 89 ? -6.159 3.778 12.160 1.00 94.69 89 ARG A C 1
ATOM 646 O O . ARG A 1 89 ? -6.888 4.363 12.955 1.00 94.69 89 ARG A O 1
ATOM 653 N N . MET A 1 90 ? -6.623 2.986 11.203 1.00 94.88 90 MET A N 1
ATOM 654 C CA . MET A 1 90 ? -8.046 2.808 10.933 1.00 94.88 90 MET A CA 1
ATOM 655 C C . MET A 1 90 ? -8.767 2.047 12.050 1.00 94.88 90 MET A C 1
ATOM 657 O O . MET A 1 90 ? -9.891 2.408 12.400 1.00 94.88 90 MET A O 1
ATOM 661 N N . VAL A 1 91 ? -8.104 1.072 12.680 1.00 94.69 91 VAL A N 1
ATOM 662 C CA . VAL A 1 91 ? -8.606 0.416 13.899 1.00 94.69 91 VAL A CA 1
ATOM 663 C C . VAL A 1 91 ? -8.735 1.416 15.041 1.00 94.69 91 VAL A C 1
ATOM 665 O O . VAL A 1 91 ? -9.759 1.457 15.720 1.00 94.69 91 VAL A O 1
ATOM 668 N N . HIS A 1 92 ? -7.713 2.245 15.250 1.00 92.81 92 HIS A N 1
ATOM 669 C CA . HIS A 1 92 ? -7.712 3.204 16.348 1.00 92.81 92 HIS A CA 1
ATOM 670 C C . HIS A 1 92 ? -8.798 4.271 16.225 1.00 92.81 92 HIS A C 1
ATOM 672 O O . HIS A 1 92 ? -9.442 4.607 17.215 1.00 92.81 92 HIS A O 1
ATOM 678 N N . GLU A 1 93 ? -9.000 4.780 15.014 1.00 92.81 93 GLU A N 1
ATOM 679 C CA . GLU A 1 93 ? -10.012 5.794 14.712 1.00 92.81 93 GLU A CA 1
ATOM 680 C C . GLU A 1 93 ? -11.427 5.194 14.585 1.00 92.81 93 GLU A C 1
ATOM 682 O O . GLU A 1 93 ? -12.393 5.908 14.326 1.00 92.81 93 GLU A O 1
ATOM 687 N N . GLY A 1 94 ? -11.578 3.877 14.773 1.00 92.69 94 GLY A N 1
ATOM 688 C CA . GLY A 1 94 ? -12.875 3.203 14.730 1.00 92.69 94 GLY A CA 1
ATOM 689 C C . GLY A 1 94 ? -13.478 3.122 13.325 1.00 92.69 94 GLY A C 1
ATOM 690 O O . GLY A 1 94 ? -14.698 3.020 13.174 1.00 92.69 94 GLY A O 1
ATOM 691 N N . TYR A 1 95 ? -12.650 3.172 12.282 1.00 92.06 95 TYR A N 1
ATOM 692 C CA . TYR A 1 95 ? -13.094 3.024 10.895 1.00 92.06 95 TYR A CA 1
ATOM 693 C C . TYR A 1 95 ? -13.387 1.573 10.525 1.00 92.06 95 TYR A C 1
ATOM 695 O O . TYR A 1 95 ? -14.316 1.307 9.760 1.00 92.06 95 TYR A 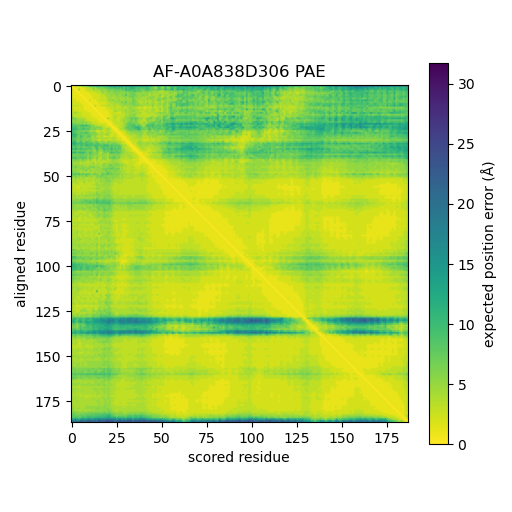O 1
ATOM 703 N N . TRP A 1 96 ? -12.660 0.629 11.113 1.00 92.06 96 TRP A N 1
ATOM 704 C CA . TRP A 1 96 ? -12.991 -0.789 11.062 1.00 92.06 96 TRP A CA 1
ATOM 705 C C . TRP A 1 96 ? -12.490 -1.516 12.303 1.00 92.06 96 TRP A C 1
ATOM 707 O O . TRP A 1 96 ? -11.587 -1.044 12.990 1.00 92.06 96 TRP A O 1
ATOM 717 N N . HIS A 1 97 ? -13.083 -2.669 12.605 1.00 90.19 97 HIS A N 1
ATOM 718 C CA . HIS A 1 97 ? -12.678 -3.467 13.758 1.00 90.19 97 HIS A CA 1
ATOM 719 C C . HIS A 1 97 ? -12.723 -4.966 13.462 1.00 90.19 97 HIS A C 1
ATOM 721 O O . HIS A 1 97 ? -13.679 -5.458 12.858 1.00 90.19 97 HIS A O 1
ATOM 727 N N . TRP A 1 98 ? -11.715 -5.686 13.955 1.00 93.62 98 TRP A N 1
ATOM 728 C CA . TRP A 1 98 ? -11.722 -7.143 14.078 1.00 93.62 98 TRP A CA 1
ATOM 729 C C . TRP A 1 98 ? -12.177 -7.507 15.499 1.00 93.62 98 TRP A C 1
ATOM 731 O O . TRP A 1 98 ? -11.450 -7.193 16.445 1.00 93.62 98 TRP A O 1
ATOM 741 N N . PRO A 1 99 ? -13.333 -8.170 15.700 1.00 90.06 99 PRO A N 1
ATOM 742 C CA . PRO A 1 99 ? -13.822 -8.528 17.037 1.00 90.06 99 PRO A CA 1
ATOM 743 C C . PRO A 1 99 ? -12.842 -9.393 17.838 1.00 90.06 99 PRO A C 1
ATOM 745 O O . PRO A 1 99 ? -12.715 -9.244 19.049 1.00 90.06 99 PRO A O 1
ATOM 748 N N . GLN A 1 100 ? -12.128 -10.290 17.156 1.00 88.88 100 GLN A N 1
ATOM 749 C CA . GLN A 1 100 ? -11.114 -11.167 17.748 1.00 88.88 100 GLN A CA 1
ATOM 750 C C . GLN A 1 100 ? -9.760 -10.460 17.931 1.00 88.88 100 GLN A C 1
ATOM 752 O O . GLN A 1 100 ? -8.830 -11.038 18.496 1.00 88.88 100 GLN A O 1
ATOM 757 N N . GLY A 1 101 ? -9.645 -9.217 17.455 1.00 90.31 101 GLY A N 1
ATOM 758 C CA . GLY A 1 101 ? -8.415 -8.445 17.431 1.00 90.31 101 GLY A CA 1
ATOM 759 C C . GLY A 1 101 ? -7.315 -9.091 16.590 1.00 90.31 101 GLY A C 1
ATOM 760 O O . GLY A 1 101 ? -7.530 -9.983 15.767 1.00 90.31 101 GLY A O 1
ATOM 761 N N . GLY A 1 102 ? -6.092 -8.631 16.822 1.00 92.06 102 GLY A N 1
ATOM 762 C CA . GLY A 1 102 ? -4.914 -9.125 16.137 1.00 92.06 102 GLY A CA 1
ATOM 763 C C . GLY A 1 102 ? -3.637 -8.682 16.831 1.00 92.06 102 GLY A C 1
ATOM 764 O O . GLY A 1 102 ? -3.609 -7.686 17.555 1.00 92.06 102 GLY A O 1
ATOM 765 N N . ARG A 1 103 ? -2.569 -9.462 16.640 1.00 91.38 103 ARG A N 1
ATOM 766 C CA . ARG A 1 103 ? -1.300 -9.286 17.368 1.00 91.38 103 ARG A CA 1
ATOM 767 C C . ARG A 1 103 ? -0.615 -7.956 17.062 1.00 91.38 103 ARG A C 1
ATOM 769 O O . ARG A 1 103 ? 0.157 -7.476 17.890 1.00 91.38 103 ARG A O 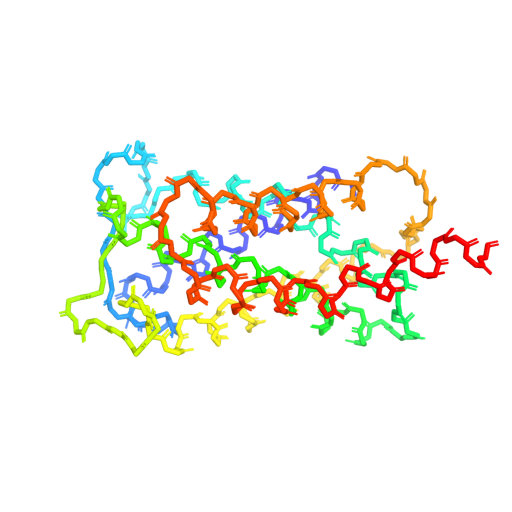1
ATOM 776 N N . TYR A 1 104 ? -0.863 -7.397 15.883 1.00 95.44 104 TYR A N 1
ATOM 777 C CA . TYR A 1 104 ? -0.286 -6.134 15.461 1.00 95.44 104 TYR A CA 1
ATOM 778 C C . TYR A 1 104 ? -1.351 -5.044 15.547 1.00 95.44 104 TYR A C 1
ATOM 780 O O . TYR A 1 104 ? -2.150 -4.887 14.635 1.00 95.44 104 TYR A O 1
ATOM 788 N N . GLU A 1 105 ? -1.396 -4.336 16.680 1.00 94.88 105 GLU A N 1
ATOM 789 C CA . GLU A 1 105 ? -2.268 -3.165 16.888 1.00 94.88 105 GLU A CA 1
ATOM 790 C C . GLU A 1 105 ? -3.762 -3.423 16.587 1.00 94.88 105 GLU A C 1
ATOM 792 O O . GLU A 1 105 ? -4.469 -2.556 16.083 1.00 94.88 105 GLU A O 1
ATOM 797 N N . GLY A 1 106 ? -4.251 -4.633 16.889 1.00 93.00 106 GLY A N 1
ATOM 798 C CA . GLY A 1 106 ? -5.637 -5.033 16.620 1.00 93.00 106 GLY A CA 1
ATOM 799 C C . GLY A 1 106 ? -5.876 -5.634 15.231 1.00 93.00 106 GLY A C 1
ATOM 800 O O . GLY A 1 106 ? -6.998 -6.044 14.949 1.00 93.00 106 GLY A O 1
ATOM 801 N N . VAL A 1 107 ? -4.835 -5.752 14.401 1.00 95.75 107 VAL A N 1
ATOM 802 C CA . VAL A 1 107 ? -4.898 -6.259 13.022 1.00 95.75 107 VAL A CA 1
ATOM 803 C C . VAL A 1 107 ? -4.336 -7.688 12.950 1.00 95.75 107 VAL A C 1
ATOM 805 O O . VAL A 1 107 ? -3.226 -7.951 13.445 1.00 95.75 107 VAL A O 1
ATOM 808 N N . PRO A 1 108 ? -5.079 -8.665 12.399 1.00 94.81 108 PRO A N 1
ATOM 809 C CA . PRO A 1 108 ? -4.611 -10.041 12.280 1.00 94.81 108 PRO A CA 1
ATOM 810 C C . PRO A 1 108 ? -3.617 -10.204 11.123 1.00 94.81 108 PRO A C 1
ATOM 812 O O . PRO A 1 108 ? -3.728 -9.564 10.083 1.00 94.81 108 PRO A O 1
ATOM 815 N N . ALA A 1 109 ? -2.671 -11.140 11.262 1.00 92.69 109 ALA A N 1
ATOM 816 C CA . ALA A 1 109 ? -1.673 -11.425 10.221 1.00 92.69 109 ALA A CA 1
ATOM 817 C C . ALA A 1 109 ? -2.299 -11.862 8.881 1.00 92.69 109 ALA A C 1
ATOM 819 O O . ALA A 1 109 ? -1.728 -11.641 7.816 1.00 92.69 109 ALA A O 1
ATOM 820 N N . THR A 1 110 ? -3.487 -12.467 8.941 1.00 91.50 110 THR A N 1
ATOM 821 C CA . THR A 1 110 ? -4.258 -12.883 7.768 1.00 91.50 110 THR A CA 1
ATOM 822 C C . THR A 1 110 ? -4.693 -11.701 6.905 1.00 91.50 110 THR A C 1
ATOM 824 O O . THR A 1 110 ? -4.798 -11.873 5.697 1.00 91.50 110 THR A O 1
ATOM 827 N N . ASN A 1 111 ? -4.868 -10.506 7.484 1.00 94.19 111 ASN A N 1
ATOM 828 C CA . ASN A 1 111 ? -5.178 -9.293 6.729 1.00 94.19 111 ASN A CA 1
ATOM 829 C C . ASN A 1 111 ? -4.043 -8.929 5.765 1.00 94.19 111 ASN A C 1
ATOM 831 O O . ASN A 1 111 ? -4.245 -8.895 4.557 1.00 94.19 111 ASN A O 1
ATOM 835 N N . PHE A 1 112 ? -2.821 -8.795 6.287 1.00 94.81 112 PHE A N 1
ATOM 836 C CA . PHE A 1 112 ? -1.633 -8.507 5.477 1.00 94.81 112 PHE A CA 1
ATOM 837 C C . PHE A 1 112 ? -1.378 -9.586 4.421 1.00 94.81 112 PHE A C 1
ATOM 839 O O . PHE A 1 112 ? -1.045 -9.278 3.281 1.00 94.81 112 PHE A O 1
ATOM 846 N N . LEU A 1 113 ? -1.567 -10.865 4.767 1.00 93.62 113 LEU A N 1
ATOM 847 C CA . LEU A 1 113 ? -1.456 -11.949 3.787 1.00 93.62 113 LEU A CA 1
ATOM 848 C C . LEU A 1 113 ? -2.536 -11.840 2.699 1.00 93.62 113 LEU A C 1
ATOM 850 O O . LEU A 1 113 ? -2.249 -12.060 1.523 1.00 93.62 113 LEU A O 1
ATOM 854 N N . GLY A 1 114 ? -3.763 -11.495 3.085 1.00 91.25 114 GLY A N 1
ATOM 855 C CA . GLY A 1 114 ? -4.871 -11.264 2.168 1.00 91.25 114 GLY A CA 1
ATOM 856 C C . GLY A 1 114 ? -4.579 -10.142 1.181 1.00 91.25 114 GLY A C 1
ATOM 857 O O . GLY A 1 114 ? -4.761 -10.331 -0.025 1.00 91.25 114 GLY A O 1
ATOM 858 N N . TRP A 1 115 ? -4.053 -9.019 1.667 1.00 94.31 115 TRP A N 1
ATOM 859 C CA . TRP A 1 115 ? -3.667 -7.893 0.822 1.00 94.31 115 TRP A CA 1
ATOM 860 C C . TRP A 1 115 ? -2.473 -8.199 -0.070 1.00 94.31 115 TRP A C 1
ATOM 862 O O . TRP A 1 115 ? -2.502 -7.854 -1.251 1.00 94.31 115 TRP A O 1
ATOM 872 N N . LEU A 1 116 ? -1.493 -8.959 0.421 1.00 95.69 116 LEU A N 1
ATOM 873 C CA . LEU A 1 116 ? -0.368 -9.414 -0.392 1.00 95.69 116 LEU A CA 1
ATOM 874 C C . LEU A 1 116 ? -0.829 -10.295 -1.561 1.00 95.69 116 LEU A C 1
ATOM 876 O O . LEU A 1 116 ? -0.411 -10.081 -2.699 1.00 95.69 116 LEU A O 1
ATOM 880 N N . VAL A 1 117 ? -1.707 -11.271 -1.303 1.00 93.81 117 VAL A N 1
ATOM 881 C CA . VAL A 1 117 ? -2.243 -12.167 -2.344 1.00 93.81 117 VAL A CA 1
ATOM 882 C C . VAL A 1 117 ? -3.127 -11.399 -3.328 1.00 93.81 117 VAL A C 1
ATOM 884 O O . VAL A 1 117 ? -2.985 -11.562 -4.541 1.00 93.81 117 VAL A O 1
ATOM 887 N N . THR A 1 118 ? -4.001 -10.528 -2.821 1.00 90.62 118 THR A N 1
ATOM 888 C CA . THR A 1 118 ? -4.881 -9.689 -3.648 1.00 90.62 118 THR A CA 1
ATOM 889 C C . THR A 1 118 ? -4.061 -8.756 -4.536 1.00 90.62 118 THR A C 1
ATOM 891 O O . THR A 1 118 ? -4.266 -8.712 -5.750 1.00 90.62 118 THR A O 1
ATOM 894 N N . GLY A 1 119 ? -3.072 -8.075 -3.957 1.00 93.94 119 GLY A N 1
ATOM 895 C CA . GLY A 1 119 ? -2.149 -7.197 -4.666 1.00 93.94 119 GLY A CA 1
ATOM 896 C C . GLY A 1 119 ? -1.348 -7.946 -5.725 1.00 93.94 119 GLY A C 1
ATOM 897 O O . GLY A 1 119 ? -1.219 -7.456 -6.842 1.00 93.94 119 GLY A O 1
ATOM 898 N N . ALA A 1 120 ? -0.873 -9.159 -5.431 1.00 95.56 120 ALA A N 1
ATOM 899 C CA . ALA A 1 120 ? -0.165 -9.980 -6.412 1.00 95.56 120 ALA A CA 1
ATOM 900 C C . ALA A 1 120 ? -1.052 -10.326 -7.617 1.00 95.56 120 ALA A C 1
ATOM 902 O O . ALA A 1 120 ? -0.598 -10.208 -8.754 1.00 95.56 120 ALA A O 1
ATOM 903 N N . GLY A 1 121 ? -2.320 -10.688 -7.392 1.00 92.25 121 GLY A N 1
ATOM 904 C CA . GLY A 1 121 ? -3.283 -10.919 -8.473 1.00 92.25 121 GLY A CA 1
ATOM 905 C C . GLY A 1 121 ? -3.533 -9.661 -9.309 1.00 92.25 121 GLY A C 1
ATOM 906 O O . GLY A 1 121 ? -3.451 -9.705 -10.537 1.00 92.25 121 GLY A O 1
ATOM 907 N N . VAL A 1 122 ? -3.756 -8.523 -8.648 1.00 91.25 122 VAL A N 1
ATOM 908 C CA . VAL A 1 122 ? -3.955 -7.223 -9.307 1.00 91.25 122 VAL A CA 1
ATOM 909 C C . VAL A 1 122 ? -2.745 -6.831 -10.150 1.00 91.25 122 VAL A C 1
ATOM 911 O O . VAL A 1 122 ? -2.897 -6.486 -11.321 1.00 91.25 122 VAL A O 1
ATOM 914 N N . PHE A 1 123 ? -1.539 -6.912 -9.593 1.00 94.69 123 PHE A N 1
ATOM 915 C CA . PHE A 1 123 ? -0.326 -6.533 -10.308 1.00 94.69 123 PHE A CA 1
ATOM 916 C C . PHE A 1 123 ? 0.075 -7.547 -11.378 1.00 94.69 123 PHE A C 1
ATOM 918 O O . PHE A 1 123 ? 0.693 -7.148 -12.359 1.00 94.69 123 PHE A O 1
ATOM 925 N N . ALA A 1 124 ? -0.300 -8.823 -11.259 1.00 94.12 124 ALA A N 1
ATOM 926 C CA . ALA A 1 124 ? -0.135 -9.789 -12.344 1.00 94.12 124 ALA A CA 1
ATOM 927 C C . ALA A 1 124 ? -1.004 -9.420 -13.556 1.00 94.12 124 ALA A C 1
ATOM 929 O O . ALA A 1 124 ? -0.510 -9.410 -14.683 1.00 94.12 124 ALA A O 1
ATOM 930 N N . LEU A 1 125 ? -2.271 -9.057 -13.322 1.00 91.56 125 LEU A N 1
ATOM 931 C CA . LEU A 1 125 ? -3.160 -8.556 -14.375 1.00 91.56 125 LEU A CA 1
ATOM 932 C C . LEU A 1 125 ? -2.649 -7.235 -14.955 1.00 91.56 125 LEU A C 1
ATOM 934 O O . LEU A 1 125 ? -2.650 -7.061 -16.172 1.00 91.56 125 LEU A O 1
ATOM 938 N N . TRP A 1 126 ? -2.163 -6.333 -14.097 1.00 91.19 126 TRP A N 1
ATOM 939 C CA . TRP A 1 126 ? -1.534 -5.086 -14.525 1.00 91.19 126 TRP A CA 1
ATOM 940 C C . TRP A 1 126 ? -0.338 -5.372 -15.437 1.00 91.19 126 TRP A C 1
ATOM 942 O O . TRP A 1 126 ? -0.298 -4.865 -16.551 1.00 91.19 126 TRP A O 1
ATOM 952 N N . ALA A 1 127 ? 0.602 -6.218 -15.012 1.00 91.25 127 ALA A N 1
ATOM 953 C CA . ALA A 1 127 ? 1.797 -6.566 -15.780 1.00 91.25 127 ALA A CA 1
ATOM 954 C C . ALA A 1 127 ? 1.466 -7.168 -17.151 1.00 91.25 127 ALA A C 1
ATOM 956 O O . ALA A 1 127 ? 2.151 -6.887 -18.128 1.00 91.25 127 ALA A O 1
ATOM 957 N N . ALA A 1 128 ? 0.418 -7.994 -17.225 1.00 89.81 128 ALA A N 1
ATOM 958 C CA . ALA A 1 128 ? -0.036 -8.584 -18.479 1.00 89.81 128 ALA A CA 1
ATOM 959 C C . ALA A 1 128 ? -0.644 -7.547 -19.439 1.00 89.81 128 ALA A C 1
ATOM 961 O O . ALA A 1 128 ? -0.585 -7.729 -20.653 1.00 89.81 128 ALA A O 1
ATOM 962 N N . ALA A 1 129 ? -1.230 -6.475 -18.903 1.00 87.31 129 ALA A N 1
ATOM 963 C CA . ALA A 1 129 ? -1.869 -5.417 -19.678 1.00 87.31 129 ALA A CA 1
ATOM 964 C C . ALA A 1 129 ? -0.944 -4.221 -19.984 1.00 87.31 129 ALA A C 1
ATOM 966 O O . ALA A 1 129 ? -1.258 -3.430 -20.871 1.00 87.31 129 ALA A O 1
ATOM 967 N N . ASP A 1 130 ? 0.172 -4.075 -19.263 1.00 81.00 130 ASP A N 1
ATOM 968 C CA . ASP A 1 130 ? 1.067 -2.911 -19.309 1.00 81.00 130 ASP A CA 1
ATOM 969 C C . ASP A 1 130 ? 2.479 -3.314 -19.763 1.00 81.00 130 ASP A C 1
ATOM 971 O O . ASP A 1 130 ? 3.398 -3.466 -18.956 1.00 81.00 130 ASP A O 1
ATOM 975 N N . GLY A 1 131 ? 2.634 -3.544 -21.071 1.00 68.81 131 GLY A N 1
ATOM 976 C CA . GLY A 1 131 ? 3.877 -4.057 -21.665 1.00 68.81 131 GLY A CA 1
ATOM 977 C C . GLY A 1 131 ? 5.045 -3.062 -21.704 1.00 68.81 131 GLY A C 1
ATOM 978 O O . GLY A 1 131 ? 6.194 -3.495 -21.666 1.00 68.81 131 GLY A O 1
ATOM 979 N N . ASP A 1 132 ? 4.758 -1.755 -21.712 1.00 74.31 132 ASP A N 1
ATOM 980 C CA . ASP A 1 132 ? 5.739 -0.690 -21.990 1.00 74.31 132 ASP A CA 1
ATOM 981 C C . ASP A 1 132 ? 5.879 0.349 -20.852 1.00 74.31 132 ASP A C 1
ATOM 983 O O . ASP A 1 132 ? 6.376 1.455 -21.068 1.00 74.31 132 ASP A O 1
ATOM 987 N N . ASP A 1 133 ? 5.437 0.045 -19.623 1.00 83.25 133 ASP A N 1
ATOM 988 C CA . ASP A 1 133 ? 5.526 1.006 -18.509 1.00 83.25 133 ASP A CA 1
ATOM 989 C C . ASP A 1 133 ? 6.975 1.238 -18.065 1.00 83.25 133 ASP A C 1
ATOM 991 O O . ASP A 1 133 ? 7.588 0.389 -17.404 1.00 83.25 133 ASP A O 1
ATOM 995 N N . ASP A 1 134 ? 7.491 2.428 -18.390 1.00 85.00 134 ASP A N 1
ATOM 996 C CA . ASP A 1 134 ? 8.771 2.933 -17.906 1.00 85.00 134 ASP A CA 1
ATOM 997 C C . ASP A 1 134 ? 8.631 3.508 -16.481 1.00 85.00 134 ASP A C 1
ATOM 999 O O . ASP A 1 134 ? 8.090 4.605 -16.294 1.00 85.00 134 ASP A O 1
ATOM 1003 N N . PRO A 1 135 ? 9.189 2.843 -15.451 1.00 84.56 135 PRO A N 1
ATOM 1004 C CA . PRO A 1 135 ? 9.155 3.341 -14.078 1.00 84.56 135 PRO A CA 1
ATOM 1005 C C . PRO A 1 135 ? 9.990 4.620 -13.876 1.00 84.56 135 PRO A C 1
ATOM 1007 O O . PRO A 1 135 ? 9.936 5.225 -12.802 1.00 84.56 135 PRO A O 1
ATOM 1010 N N . ARG A 1 136 ? 10.785 5.050 -14.868 1.00 83.81 136 ARG A N 1
ATOM 1011 C CA . ARG A 1 136 ? 11.587 6.283 -14.821 1.00 83.81 136 ARG A CA 1
ATOM 1012 C C . ARG A 1 136 ? 10.918 7.493 -15.463 1.00 83.81 136 ARG A C 1
ATOM 1014 O O . ARG A 1 136 ? 11.488 8.582 -15.329 1.00 83.81 136 ARG A O 1
ATOM 1021 N N . ALA A 1 137 ? 9.721 7.340 -16.034 1.00 81.69 137 ALA A N 1
ATOM 1022 C CA . ALA A 1 137 ? 8.981 8.387 -16.744 1.00 81.69 137 ALA A CA 1
ATOM 1023 C C . ALA A 1 137 ? 8.712 9.668 -15.920 1.00 81.69 137 ALA A C 1
ATOM 1025 O O . ALA A 1 137 ? 8.339 10.693 -16.482 1.00 81.69 137 ALA A O 1
ATOM 1026 N N . GLY A 1 138 ? 8.949 9.650 -14.601 1.00 78.94 138 GLY A N 1
ATOM 1027 C CA . GLY A 1 138 ? 9.028 10.865 -13.784 1.00 78.94 138 GLY A CA 1
ATOM 1028 C C . GLY A 1 138 ? 7.672 11.482 -13.445 1.00 78.94 138 GLY A C 1
ATOM 1029 O O . GLY A 1 138 ? 7.584 12.683 -13.233 1.00 78.94 138 GLY A O 1
ATOM 1030 N N . ASP A 1 139 ? 6.628 10.665 -13.341 1.00 87.06 139 ASP A N 1
ATOM 1031 C CA . ASP A 1 139 ? 5.242 11.074 -13.070 1.00 87.06 139 ASP A CA 1
ATOM 1032 C C . ASP A 1 139 ? 4.931 11.409 -11.594 1.00 87.06 139 ASP A C 1
ATOM 1034 O O . ASP A 1 139 ? 3.773 11.561 -11.212 1.00 87.06 139 ASP A O 1
ATOM 1038 N N . GLY A 1 140 ? 5.957 11.498 -10.743 1.00 92.38 140 GLY A N 1
ATOM 1039 C CA . GLY A 1 140 ? 5.819 11.785 -9.314 1.00 92.38 140 GLY A CA 1
ATOM 1040 C C . GLY A 1 140 ? 5.422 10.589 -8.439 1.00 92.38 140 GLY A C 1
ATOM 1041 O O . GLY A 1 140 ? 5.421 10.730 -7.217 1.00 92.38 140 GLY A O 1
ATOM 1042 N N . ALA A 1 141 ? 5.165 9.399 -8.994 1.00 94.94 141 ALA A N 1
ATOM 1043 C CA . ALA A 1 141 ? 4.708 8.244 -8.212 1.00 94.94 141 ALA A CA 1
ATOM 1044 C C . ALA A 1 141 ? 5.702 7.815 -7.112 1.00 94.94 141 ALA A C 1
ATOM 1046 O O . ALA A 1 141 ? 5.297 7.510 -5.989 1.00 94.94 141 ALA A O 1
ATOM 1047 N N . LEU A 1 142 ? 7.011 7.859 -7.396 1.00 96.06 142 LEU A N 1
ATOM 1048 C CA . LEU A 1 142 ? 8.046 7.616 -6.382 1.00 96.06 142 LEU A CA 1
ATOM 1049 C C . LEU A 1 142 ? 8.002 8.667 -5.262 1.00 96.06 142 LEU A C 1
ATOM 1051 O O . LEU A 1 142 ? 8.152 8.318 -4.094 1.00 96.06 142 LEU A O 1
ATOM 1055 N N . ALA A 1 143 ? 7.779 9.939 -5.606 1.00 96.12 143 ALA A N 1
ATOM 1056 C CA . ALA A 1 143 ? 7.688 11.012 -4.621 1.00 96.12 143 ALA A CA 1
ATOM 1057 C C . ALA A 1 143 ? 6.478 10.813 -3.703 1.00 96.12 143 ALA A C 1
ATOM 1059 O O . ALA A 1 143 ? 6.618 10.971 -2.496 1.00 96.12 143 ALA A O 1
ATOM 1060 N N . VAL A 1 144 ? 5.334 10.381 -4.246 1.00 97.06 144 VAL A N 1
ATOM 1061 C CA . VAL A 1 144 ? 4.150 10.023 -3.449 1.00 97.06 144 VAL A CA 1
ATOM 1062 C C . VAL A 1 144 ? 4.460 8.869 -2.494 1.00 97.06 144 VAL A C 1
ATOM 1064 O O . VAL A 1 144 ? 4.184 8.990 -1.306 1.00 97.06 144 VAL A O 1
ATOM 1067 N N . TYR A 1 145 ? 5.092 7.786 -2.963 1.00 98.00 145 TYR A N 1
ATOM 1068 C CA . TYR A 1 145 ? 5.435 6.658 -2.086 1.00 98.00 145 TYR A CA 1
ATOM 1069 C C . TYR A 1 145 ? 6.365 7.077 -0.938 1.00 98.00 145 TYR A C 1
ATOM 1071 O O . TYR A 1 145 ? 6.144 6.714 0.217 1.00 98.00 145 TYR A O 1
ATOM 1079 N N . VAL A 1 146 ? 7.407 7.855 -1.251 1.00 98.06 146 VAL A N 1
ATOM 1080 C CA . VAL A 1 146 ? 8.389 8.339 -0.268 1.00 98.06 146 VAL A CA 1
ATOM 1081 C C . VAL A 1 146 ? 7.760 9.346 0.692 1.00 98.06 146 VAL A C 1
ATOM 1083 O O . VAL A 1 146 ? 8.024 9.277 1.890 1.00 98.06 146 VAL A O 1
ATOM 1086 N N . TRP A 1 147 ? 6.905 10.241 0.196 1.00 98.06 147 TRP A N 1
ATOM 1087 C CA . TRP A 1 147 ? 6.147 11.175 1.023 1.00 98.06 147 TRP A CA 1
ATOM 1088 C C . TRP A 1 147 ? 5.259 10.435 2.020 1.00 98.06 147 TRP A C 1
ATOM 1090 O O . TRP A 1 147 ? 5.319 10.729 3.210 1.00 98.06 147 TRP A O 1
ATOM 1100 N N . THR A 1 148 ? 4.496 9.440 1.562 1.00 98.00 148 THR A N 1
ATOM 1101 C CA . THR A 1 148 ? 3.667 8.604 2.438 1.00 98.00 148 THR A CA 1
ATOM 1102 C C . THR A 1 148 ? 4.528 7.881 3.469 1.00 98.00 148 THR A C 1
ATOM 1104 O O . THR A 1 148 ? 4.228 7.940 4.656 1.00 98.00 148 THR A O 1
ATOM 1107 N N . TRP A 1 149 ? 5.644 7.271 3.057 1.00 98.50 149 TRP A N 1
ATOM 1108 C CA . TRP A 1 149 ? 6.558 6.581 3.973 1.00 98.50 149 TRP A CA 1
ATOM 1109 C C . TRP A 1 149 ? 7.112 7.501 5.071 1.00 98.50 149 TRP A C 1
ATOM 1111 O O . TRP A 1 149 ? 7.026 7.174 6.257 1.00 98.50 149 TRP A O 1
ATOM 1121 N N . VAL A 1 150 ? 7.677 8.650 4.695 1.00 98.44 150 VAL A N 1
ATOM 1122 C CA . VAL A 1 150 ? 8.280 9.595 5.646 1.00 98.44 150 VAL A CA 1
ATOM 1123 C C . VAL A 1 150 ? 7.205 10.257 6.508 1.00 98.44 150 VAL A C 1
ATOM 1125 O O . VAL A 1 150 ? 7.367 10.348 7.725 1.00 98.44 150 VAL A O 1
ATOM 1128 N N . GLY A 1 151 ? 6.098 10.673 5.893 1.00 98.19 151 GLY A N 1
ATOM 1129 C CA . GLY A 1 151 ? 4.975 11.327 6.557 1.00 98.19 151 GLY A CA 1
ATOM 1130 C C . GLY A 1 151 ? 4.311 10.433 7.599 1.00 98.19 151 GLY A C 1
ATOM 1131 O O . GLY A 1 151 ? 4.161 10.857 8.742 1.00 98.19 151 GLY A O 1
ATOM 1132 N N . GLU A 1 152 ? 3.990 9.184 7.254 1.00 97.88 152 GLU A N 1
ATOM 1133 C CA . GLU A 1 152 ? 3.406 8.214 8.190 1.00 97.88 152 GLU A CA 1
ATOM 1134 C C . GLU A 1 152 ? 4.384 7.842 9.309 1.00 97.88 152 GLU A C 1
ATOM 1136 O O . GLU A 1 152 ? 3.988 7.765 10.475 1.00 97.88 152 GLU A O 1
ATOM 1141 N N . SER A 1 153 ? 5.675 7.675 8.991 1.00 98.31 153 SER A N 1
ATOM 1142 C CA . SER A 1 153 ? 6.709 7.413 10.003 1.00 98.31 153 SER A CA 1
ATOM 1143 C C . SER A 1 153 ? 6.786 8.555 11.020 1.00 98.31 153 SER A C 1
ATOM 1145 O O . SER A 1 153 ? 6.772 8.315 12.229 1.00 98.31 153 SER A O 1
ATOM 1147 N N . PHE A 1 154 ? 6.825 9.801 10.536 1.00 98.06 154 PHE A N 1
ATOM 1148 C CA . PHE A 1 154 ? 6.856 10.993 11.380 1.00 98.06 154 PHE A CA 1
ATOM 1149 C C . PHE A 1 154 ? 5.564 11.155 12.184 1.00 98.06 154 PHE A C 1
ATOM 1151 O O . PHE A 1 154 ? 5.626 11.338 13.398 1.00 98.06 154 PHE A O 1
ATOM 1158 N N . ALA A 1 155 ? 4.399 11.051 11.544 1.00 97.69 155 ALA A N 1
ATOM 1159 C CA . ALA A 1 155 ? 3.112 11.221 12.207 1.00 97.69 155 ALA A CA 1
ATOM 1160 C C . ALA A 1 155 ? 2.919 10.188 13.326 1.00 97.69 155 ALA A C 1
ATOM 1162 O O . ALA A 1 155 ? 2.581 10.556 14.453 1.00 97.69 155 ALA A O 1
ATOM 1163 N N . ASN A 1 156 ? 3.231 8.914 13.069 1.00 97.75 156 ASN A N 1
ATOM 1164 C CA . ASN A 1 156 ? 3.150 7.875 14.093 1.00 97.75 156 ASN A CA 1
ATOM 1165 C C . ASN A 1 156 ? 4.159 8.097 15.230 1.00 97.75 156 ASN A C 1
ATOM 1167 O O . ASN A 1 156 ? 3.801 7.908 16.391 1.00 97.75 156 ASN A O 1
ATOM 1171 N N . ALA A 1 157 ? 5.393 8.518 14.938 1.00 96.88 157 ALA A N 1
ATOM 1172 C CA . ALA A 1 157 ? 6.414 8.725 15.967 1.00 96.88 157 ALA A CA 1
ATOM 1173 C C . ALA A 1 157 ? 6.167 9.979 16.821 1.00 96.88 157 ALA A C 1
ATOM 1175 O O . ALA A 1 157 ? 6.281 9.919 18.044 1.00 96.88 157 ALA A O 1
ATOM 1176 N N . ALA A 1 158 ? 5.848 11.103 16.179 1.00 97.31 158 ALA A N 1
ATOM 1177 C CA . ALA A 1 158 ? 5.896 12.429 16.790 1.00 97.31 158 ALA A CA 1
ATOM 1178 C C . ALA A 1 158 ? 4.518 13.029 17.097 1.00 97.31 158 ALA A C 1
ATOM 1180 O O . ALA A 1 158 ? 4.416 13.844 18.009 1.00 97.31 158 ALA A O 1
ATOM 1181 N N . LEU A 1 159 ? 3.467 12.650 16.360 1.00 96.50 159 LEU A N 1
ATOM 1182 C CA . LEU A 1 159 ? 2.135 13.256 16.506 1.00 96.50 159 LEU A CA 1
ATOM 1183 C C . LEU A 1 159 ? 1.142 12.329 17.210 1.00 96.50 159 LEU A C 1
ATOM 1185 O O . LEU A 1 159 ? 0.343 12.786 18.021 1.00 96.50 159 LEU A O 1
ATOM 1189 N N . TRP A 1 160 ? 1.188 11.029 16.914 1.00 94.62 160 TRP A N 1
ATOM 1190 C CA . TRP A 1 160 ? 0.203 10.059 17.408 1.00 94.62 160 TRP A CA 1
ATOM 1191 C C . TRP A 1 160 ? 0.713 9.169 18.543 1.00 94.62 160 TRP A C 1
ATOM 1193 O O . TRP A 1 160 ? -0.055 8.367 19.068 1.00 94.62 160 TRP A O 1
ATOM 1203 N N . GLY A 1 161 ? 1.987 9.286 18.933 1.00 94.88 161 GLY A N 1
ATOM 1204 C CA . GLY A 1 161 ? 2.551 8.525 20.053 1.00 94.88 161 GLY A CA 1
ATOM 1205 C C . GLY A 1 161 ? 2.565 7.008 19.825 1.00 94.88 161 GLY A C 1
ATOM 1206 O O . GLY A 1 161 ? 2.391 6.234 20.765 1.00 94.88 161 GLY A O 1
ATOM 1207 N N . ARG A 1 162 ? 2.762 6.566 18.577 1.00 95.94 162 ARG A N 1
ATOM 1208 C CA . ARG A 1 162 ? 2.753 5.161 18.135 1.00 95.94 162 ARG A CA 1
ATOM 1209 C C . ARG A 1 162 ? 4.134 4.715 17.631 1.00 95.94 162 ARG A C 1
ATOM 1211 O O . ARG A 1 162 ? 4.286 4.382 16.454 1.00 95.94 162 ARG A O 1
ATOM 1218 N N . PRO A 1 163 ? 5.159 4.633 18.501 1.00 96.12 163 PRO A N 1
ATOM 1219 C CA . PRO A 1 163 ? 6.523 4.305 18.083 1.00 96.12 163 PRO A CA 1
ATOM 1220 C C . PRO A 1 163 ? 6.645 2.901 17.474 1.00 96.12 163 PRO A C 1
ATOM 1222 O O . PRO A 1 163 ? 7.452 2.692 16.575 1.00 96.12 163 PRO A O 1
ATOM 1225 N N . ARG A 1 164 ? 5.822 1.936 17.910 1.00 96.81 164 ARG A N 1
ATOM 1226 C CA . ARG A 1 164 ? 5.818 0.576 17.339 1.00 96.81 164 ARG A CA 1
ATOM 1227 C C . ARG A 1 164 ? 5.357 0.575 15.883 1.00 96.81 164 ARG A C 1
ATOM 1229 O O . ARG A 1 164 ? 6.007 -0.056 15.058 1.00 96.81 164 ARG A O 1
ATOM 1236 N N . VAL A 1 165 ? 4.288 1.314 15.578 1.00 97.62 165 VAL A N 1
ATOM 1237 C CA . VAL A 1 165 ? 3.775 1.483 14.209 1.00 97.62 165 VAL A CA 1
ATOM 1238 C C . VAL A 1 165 ? 4.767 2.274 13.365 1.00 97.62 165 VAL A C 1
ATOM 1240 O O . VAL A 1 165 ? 5.070 1.868 12.249 1.00 97.62 165 VAL A O 1
ATOM 1243 N N . ALA A 1 166 ? 5.345 3.343 13.922 1.00 97.94 166 ALA A N 1
ATOM 1244 C CA . ALA A 1 166 ? 6.372 4.135 13.250 1.00 97.94 166 ALA A CA 1
ATOM 1245 C C . ALA A 1 166 ? 7.579 3.284 12.828 1.00 97.94 166 ALA A C 1
ATOM 1247 O O . ALA A 1 166 ? 8.008 3.345 11.679 1.00 97.94 166 ALA A O 1
ATOM 1248 N N . LEU A 1 167 ? 8.102 2.456 13.737 1.00 98.12 167 LEU A N 1
ATOM 1249 C CA . LEU A 1 167 ? 9.240 1.580 13.458 1.00 98.12 167 LEU A CA 1
ATOM 1250 C C . LEU A 1 167 ? 8.876 0.457 12.483 1.00 98.12 167 LEU A C 1
ATOM 1252 O O . LEU A 1 167 ? 9.615 0.219 11.530 1.00 98.12 167 LEU A O 1
ATOM 1256 N N . ALA A 1 168 ? 7.751 -0.229 12.703 1.00 98.06 168 ALA A N 1
ATOM 1257 C CA . ALA A 1 168 ? 7.341 -1.354 11.868 1.00 98.06 168 ALA A CA 1
ATOM 1258 C C . ALA A 1 168 ? 6.985 -0.909 10.443 1.00 98.06 168 ALA A C 1
ATOM 1260 O O . ALA A 1 168 ? 7.531 -1.455 9.485 1.00 98.06 168 ALA A O 1
ATOM 1261 N N . GLY A 1 169 ? 6.131 0.106 10.294 1.00 97.81 169 GLY A N 1
ATOM 1262 C CA . GLY A 1 169 ? 5.760 0.655 8.990 1.00 97.81 169 GLY A CA 1
ATOM 1263 C C . GLY A 1 169 ? 6.936 1.353 8.311 1.00 97.81 169 GLY A C 1
ATOM 1264 O O . GLY A 1 169 ? 7.156 1.180 7.111 1.00 97.81 169 GLY A O 1
ATOM 1265 N N . GLY A 1 170 ? 7.755 2.071 9.088 1.00 98.44 170 GLY A N 1
ATOM 1266 C CA . GLY A 1 170 ? 8.950 2.746 8.591 1.00 98.44 170 GLY A CA 1
ATOM 1267 C C . GLY A 1 170 ? 9.956 1.755 8.013 1.00 98.44 170 GLY A C 1
ATOM 1268 O O . GLY A 1 170 ? 10.472 1.975 6.918 1.00 98.44 170 GLY A O 1
ATOM 1269 N N . ALA A 1 171 ? 10.182 0.630 8.694 1.00 98.56 171 ALA A N 1
ATOM 1270 C CA . ALA A 1 171 ? 11.004 -0.457 8.176 1.00 98.56 171 ALA A CA 1
ATOM 1271 C C . ALA A 1 171 ? 10.355 -1.142 6.960 1.00 98.56 171 ALA A C 1
ATOM 1273 O O . ALA A 1 171 ? 11.034 -1.365 5.957 1.00 98.56 171 ALA A O 1
ATOM 1274 N N . ALA A 1 172 ? 9.052 -1.439 7.022 1.00 98.38 172 ALA A N 1
ATOM 1275 C CA . ALA A 1 172 ? 8.330 -2.139 5.962 1.00 98.38 172 ALA A CA 1
ATOM 1276 C C . ALA A 1 172 ? 8.330 -1.355 4.642 1.00 98.38 172 ALA A C 1
ATOM 1278 O O . ALA A 1 172 ? 8.775 -1.877 3.623 1.00 98.38 172 ALA A O 1
ATOM 1279 N N . MET A 1 173 ? 7.894 -0.092 4.644 1.00 98.62 173 MET A N 1
ATOM 1280 C CA . MET A 1 173 ? 7.911 0.737 3.434 1.00 98.62 173 MET A CA 1
ATOM 1281 C C . MET A 1 173 ? 9.338 1.132 3.032 1.00 98.62 173 MET A C 1
ATOM 1283 O O . MET A 1 173 ? 9.646 1.168 1.836 1.00 98.62 173 MET A O 1
ATOM 1287 N N . GLY A 1 174 ? 10.224 1.368 4.006 1.00 98.38 174 GLY A N 1
ATOM 1288 C CA . GLY A 1 174 ? 11.631 1.707 3.776 1.00 98.38 174 GLY A CA 1
ATOM 1289 C C . GLY A 1 174 ? 12.395 0.625 3.011 1.00 98.38 174 GLY A C 1
ATOM 1290 O O . GLY A 1 174 ? 13.207 0.955 2.145 1.00 98.38 174 GLY A O 1
ATOM 1291 N N . ALA A 1 175 ? 12.069 -0.653 3.239 1.00 98.50 175 ALA A N 1
ATOM 1292 C CA . ALA A 1 175 ? 12.641 -1.787 2.509 1.00 98.50 175 ALA A CA 1
ATOM 1293 C C . ALA A 1 175 ? 12.420 -1.713 0.985 1.00 98.50 175 ALA A C 1
ATOM 1295 O O . ALA A 1 175 ? 13.212 -2.271 0.226 1.00 98.50 175 ALA A O 1
ATOM 1296 N N . PHE A 1 176 ? 11.389 -0.993 0.532 1.00 98.50 176 PHE A N 1
ATOM 1297 C CA . PHE A 1 176 ? 11.112 -0.751 -0.886 1.00 98.50 176 PHE A CA 1
ATOM 1298 C C . PHE A 1 176 ? 11.566 0.647 -1.333 1.00 98.50 176 PHE A C 1
ATOM 1300 O O . PHE A 1 176 ? 12.187 0.788 -2.388 1.00 98.50 176 PHE A O 1
ATOM 1307 N N . ALA A 1 177 ? 11.306 1.678 -0.520 1.00 98.06 177 ALA A N 1
ATOM 1308 C CA . ALA A 1 177 ? 11.610 3.070 -0.855 1.00 98.06 177 ALA A CA 1
ATOM 1309 C C . ALA A 1 177 ? 13.117 3.329 -1.017 1.00 98.06 177 ALA A C 1
ATOM 1311 O O . ALA A 1 177 ? 13.532 3.957 -1.991 1.00 98.06 177 ALA A O 1
ATOM 1312 N N . VAL A 1 178 ? 13.944 2.827 -0.094 1.00 98.19 178 VAL A N 1
ATOM 1313 C CA . VAL A 1 178 ? 15.399 3.061 -0.091 1.00 98.19 178 VAL A CA 1
ATOM 1314 C C . VAL A 1 178 ? 16.081 2.507 -1.350 1.00 98.19 178 VAL A C 1
ATOM 1316 O O . VAL A 1 178 ? 16.753 3.281 -2.039 1.00 98.19 178 VAL A O 1
ATOM 1319 N N . PRO A 1 179 ? 15.921 1.219 -1.719 1.00 97.75 179 PRO A N 1
ATOM 1320 C CA . PRO A 1 179 ? 16.528 0.708 -2.944 1.00 97.75 179 PRO A CA 1
ATOM 1321 C C . PRO A 1 179 ? 15.969 1.376 -4.207 1.00 97.75 179 PRO A C 1
ATOM 1323 O O . PRO A 1 179 ? 16.732 1.601 -5.147 1.00 97.75 179 PRO A O 1
ATOM 1326 N N . ALA A 1 180 ? 14.685 1.751 -4.240 1.00 96.88 180 ALA A N 1
ATOM 1327 C CA . ALA A 1 180 ? 14.116 2.484 -5.373 1.00 96.88 180 ALA A CA 1
ATOM 1328 C C . ALA A 1 180 ? 14.740 3.882 -5.537 1.00 96.88 180 ALA A C 1
ATOM 1330 O O . ALA A 1 180 ? 15.123 4.255 -6.648 1.00 96.88 180 ALA A O 1
ATOM 1331 N N . LEU A 1 181 ? 14.923 4.625 -4.440 1.00 96.38 181 LEU A N 1
ATOM 1332 C CA . LEU A 1 181 ? 15.622 5.915 -4.434 1.00 96.38 181 LEU A CA 1
ATOM 1333 C C . LEU A 1 181 ? 17.076 5.773 -4.892 1.00 96.38 181 LEU A C 1
ATOM 1335 O O . LEU A 1 181 ? 17.522 6.526 -5.758 1.00 96.38 181 LEU A O 1
ATOM 1339 N N . ALA A 1 182 ? 17.796 4.771 -4.382 1.00 96.12 182 ALA A N 1
ATOM 1340 C CA . ALA A 1 182 ? 19.175 4.507 -4.791 1.00 96.12 182 ALA A CA 1
ATOM 1341 C C . ALA A 1 182 ? 19.283 4.246 -6.306 1.00 96.12 182 ALA A C 1
ATOM 1343 O O . ALA A 1 182 ? 20.182 4.765 -6.965 1.00 96.12 182 ALA A O 1
ATOM 1344 N N . ARG A 1 183 ? 18.333 3.496 -6.884 1.00 94.00 183 ARG A N 1
ATOM 1345 C CA . ARG A 1 183 ? 18.271 3.238 -8.334 1.00 94.00 183 ARG A CA 1
ATOM 1346 C C . ARG A 1 183 ? 17.848 4.447 -9.166 1.00 94.00 183 ARG A C 1
ATOM 1348 O O . ARG A 1 183 ? 18.164 4.472 -10.352 1.00 94.00 183 ARG A O 1
ATOM 1355 N N . ARG A 1 184 ? 17.133 5.409 -8.577 1.00 91.25 184 ARG A N 1
ATOM 1356 C CA . ARG A 1 184 ? 16.723 6.654 -9.243 1.00 91.25 184 ARG A CA 1
ATOM 1357 C C . ARG A 1 184 ? 17.845 7.689 -9.293 1.00 91.25 184 ARG A C 1
ATOM 1359 O O . ARG A 1 184 ? 17.884 8.457 -10.240 1.00 91.25 184 ARG A O 1
ATOM 1366 N N . VAL A 1 185 ? 18.708 7.729 -8.278 1.00 88.44 185 VAL A N 1
ATOM 1367 C CA . VAL A 1 185 ? 19.837 8.676 -8.207 1.00 88.44 185 VAL A CA 1
ATOM 1368 C C . VAL A 1 185 ? 21.087 8.125 -8.898 1.00 88.44 185 VAL A C 1
ATOM 1370 O O . VAL A 1 185 ? 21.865 8.890 -9.453 1.00 88.44 185 VAL A O 1
ATOM 1373 N N . GLY A 1 186 ? 21.297 6.807 -8.850 1.00 80.50 186 GLY A N 1
ATOM 1374 C CA . GLY A 1 186 ? 22.506 6.164 -9.372 1.00 80.50 186 GLY A CA 1
ATOM 1375 C C . GLY A 1 186 ? 22.475 5.751 -10.848 1.00 80.50 186 GLY A C 1
ATOM 1376 O O . GLY A 1 186 ? 23.427 5.109 -11.285 1.00 80.50 186 GLY A O 1
ATOM 1377 N N . GLY A 1 187 ? 21.405 6.036 -11.593 1.00 62.00 187 GLY A N 1
ATOM 1378 C CA . GLY A 1 187 ? 21.279 5.706 -13.018 1.00 62.00 187 GLY A CA 1
ATOM 1379 C C . GLY A 1 187 ? 20.703 6.867 -13.795 1.00 62.00 187 GLY A C 1
ATOM 1380 O O . GLY A 1 187 ? 21.203 7.099 -14.912 1.00 62.00 187 GLY A O 1
#

pLDDT: mean 90.7, std 7.39, range [62.0, 98.62]

Nearest PDB structures (foldseek):
  7d5p-assembly1_A  TM=1.748E-01  e=1.752E+00  Staphylococcus aureus subsp. aureus COL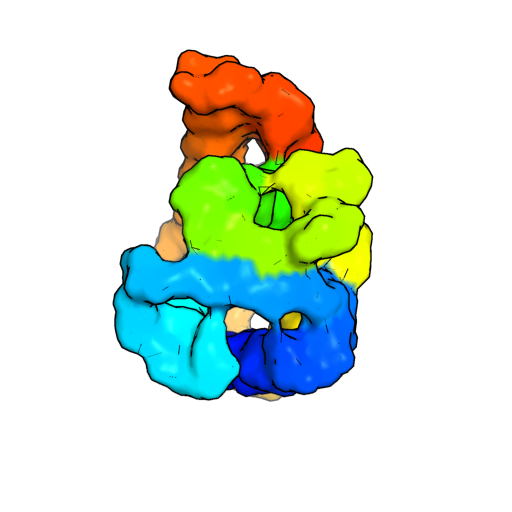
  3mzv-assembly1_B  TM=2.346E-01  e=9.578E+00  Rhodobacter capsulatus